Protein AF-A0A2R7KU00-F1 (afdb_monomer_lite)

Sequence (236 aa):
SKTYPVSFVKIDNHTTLTGAQINASVNTLKAIKFGRVEDLDYRKGGGTADRELYFNVTGQNTTGTNADASRTKYGRVYRLNLDAVDPLKGTLEVILDGDNRSGVAGKFQNPDNVCVTKNYVYVQEDANGYGDETHDAYIYQYNIATKELKVVVELDHRRTAADAAKYNVGGISKFGDWEYGALIDVSDQVGISDTFMLSVQPHTWTGDKYKGVDGGTNRPNEQQASQIVVIKGLAR

Structure (mmCIF, N/CA/C/O backbone):
data_AF-A0A2R7KU00-F1
#
_entry.id   AF-A0A2R7KU00-F1
#
loop_
_atom_site.group_PDB
_atom_site.id
_atom_site.type_symbol
_atom_site.label_atom_id
_atom_site.label_alt_id
_atom_site.label_comp_id
_atom_site.label_asym_id
_atom_site.label_entity_id
_atom_site.label_seq_id
_atom_site.pdbx_PDB_ins_code
_atom_site.Cartn_x
_atom_site.Cartn_y
_atom_site.Cartn_z
_atom_site.occupancy
_atom_site.B_iso_or_equiv
_atom_site.auth_seq_id
_atom_site.auth_comp_id
_atom_site.auth_asym_id
_atom_site.auth_atom_id
_atom_site.pdbx_PDB_model_num
ATOM 1 N N . SER A 1 1 ? -3.002 -14.539 14.750 1.00 74.25 1 SER A N 1
ATOM 2 C CA . SER A 1 1 ? -2.787 -13.082 14.820 1.00 74.25 1 SER A CA 1
ATOM 3 C C . SER A 1 1 ? -3.486 -12.540 16.056 1.00 74.25 1 SER A C 1
ATOM 5 O O . SER A 1 1 ? -4.395 -13.195 16.559 1.00 74.25 1 SER A O 1
ATOM 7 N N . LYS A 1 2 ? -3.003 -11.421 16.606 1.00 92.88 2 LYS A N 1
ATOM 8 C CA . LYS A 1 2 ? -3.604 -10.745 17.767 1.00 92.88 2 LYS A CA 1
ATOM 9 C C . LYS A 1 2 ? -4.433 -9.559 17.284 1.00 92.88 2 LYS A C 1
ATOM 11 O O . LYS A 1 2 ? -4.035 -8.888 16.335 1.00 92.88 2 LYS A O 1
ATOM 16 N N . THR A 1 3 ? -5.531 -9.296 17.976 1.00 96.94 3 THR A N 1
ATOM 17 C CA . THR A 1 3 ? -6.454 -8.201 17.683 1.00 96.94 3 THR A CA 1
ATOM 18 C C . THR A 1 3 ? -6.572 -7.311 18.914 1.00 96.94 3 THR A C 1
ATOM 20 O O . THR A 1 3 ? -6.596 -7.816 20.037 1.00 96.94 3 THR A O 1
ATOM 23 N N . TYR A 1 4 ? -6.638 -5.999 18.705 1.00 97.81 4 TYR A N 1
ATOM 24 C CA . TYR A 1 4 ? -6.669 -5.001 19.770 1.00 97.81 4 TYR A CA 1
ATOM 25 C C . TYR A 1 4 ? -7.893 -4.097 19.620 1.00 97.81 4 TYR A C 1
ATOM 27 O O . TYR A 1 4 ? -8.159 -3.645 18.506 1.00 97.81 4 TYR A O 1
ATOM 35 N N . PRO A 1 5 ? -8.638 -3.805 20.700 1.00 98.06 5 PRO A N 1
ATOM 36 C CA . PRO A 1 5 ? -9.688 -2.799 20.644 1.00 98.06 5 PRO A CA 1
ATOM 37 C C . PRO A 1 5 ? -9.068 -1.421 20.401 1.00 98.06 5 PRO A C 1
ATOM 39 O O . PRO A 1 5 ? -8.040 -1.078 20.986 1.00 98.06 5 PRO A O 1
ATOM 42 N N . VAL A 1 6 ? -9.707 -0.634 19.544 1.00 98.12 6 VAL A N 1
ATOM 43 C CA . VAL A 1 6 ? -9.305 0.737 19.224 1.00 98.12 6 VAL A CA 1
ATOM 44 C C . VAL A 1 6 ? -10.512 1.663 19.238 1.00 98.12 6 VAL A C 1
ATOM 46 O O . VAL A 1 6 ? -11.657 1.231 19.087 1.00 98.12 6 VAL A O 1
ATOM 49 N N . SER A 1 7 ? -10.242 2.950 19.415 1.00 97.44 7 SER A N 1
ATOM 50 C CA . SER A 1 7 ? -11.252 4.000 19.370 1.00 97.44 7 SER A CA 1
ATOM 51 C C . SER A 1 7 ? -10.721 5.235 18.659 1.00 97.44 7 SER A C 1
ATOM 53 O O . SER A 1 7 ? -9.539 5.562 18.776 1.00 97.44 7 SER A O 1
ATOM 55 N N . PHE A 1 8 ? -11.612 5.960 18.001 1.00 97.00 8 PHE A N 1
ATOM 56 C CA . PHE A 1 8 ? -11.342 7.271 17.439 1.00 97.00 8 PHE A CA 1
ATOM 57 C C . PHE A 1 8 ? -11.575 8.337 18.504 1.00 97.00 8 PHE A C 1
ATOM 59 O O . PHE A 1 8 ? -12.634 8.399 19.129 1.00 97.00 8 PHE A O 1
ATOM 66 N N . VAL A 1 9 ? -10.567 9.178 18.715 1.00 95.50 9 VAL A N 1
ATOM 67 C CA . VAL A 1 9 ? -10.606 10.249 19.711 1.00 95.50 9 VAL A CA 1
ATOM 68 C C . VAL A 1 9 ? -10.646 11.583 18.988 1.00 95.50 9 VAL A C 1
ATOM 70 O O . VAL A 1 9 ? -9.846 11.847 18.091 1.00 95.50 9 VAL A O 1
ATOM 73 N N . LYS A 1 10 ? -11.597 12.429 19.378 1.00 94.38 10 LYS A N 1
ATOM 74 C CA . LYS A 1 10 ? -11.777 13.749 18.785 1.00 94.38 10 LYS A CA 1
ATOM 75 C C . LYS A 1 10 ? -10.620 14.675 19.172 1.00 94.38 10 LYS A C 1
ATOM 77 O O . LYS A 1 10 ? -10.238 14.742 20.337 1.00 94.38 10 LYS A O 1
ATOM 82 N N . ILE A 1 11 ? -10.124 15.439 18.201 1.00 95.56 11 ILE A N 1
ATOM 83 C CA . ILE A 1 11 ? -9.289 16.619 18.445 1.00 95.56 11 ILE A CA 1
ATOM 84 C C . ILE A 1 11 ? -10.211 17.838 18.413 1.00 95.56 11 ILE A C 1
ATOM 86 O O . ILE A 1 11 ? -10.736 18.215 17.360 1.00 95.56 11 ILE A O 1
ATOM 90 N N . ASP A 1 12 ? -10.463 18.428 19.578 1.00 94.44 12 ASP A N 1
ATOM 91 C CA . ASP A 1 12 ? -11.300 19.621 19.674 1.00 94.44 12 ASP A CA 1
ATOM 92 C C . ASP A 1 12 ? -10.649 20.824 18.979 1.00 94.44 12 ASP A C 1
ATOM 94 O O . ASP A 1 12 ? -9.430 20.989 18.984 1.00 94.44 12 ASP A O 1
ATOM 98 N N . ASN A 1 13 ? -11.484 21.670 18.366 1.00 94.38 13 ASN A N 1
ATOM 99 C CA . ASN A 1 13 ? -11.082 22.894 17.662 1.00 94.38 13 ASN A CA 1
ATOM 100 C C . ASN A 1 13 ? -10.072 22.694 16.512 1.00 94.38 13 ASN A C 1
ATOM 102 O O . ASN A 1 13 ? -9.386 23.647 16.143 1.00 94.38 13 ASN A O 1
ATOM 106 N N . HIS A 1 14 ? -10.002 21.495 15.913 1.00 93.94 14 HIS A N 1
ATOM 107 C CA . HIS A 1 14 ? -9.026 21.145 14.868 1.00 93.94 14 HIS A CA 1
ATOM 108 C C . HIS A 1 14 ? -8.957 22.142 13.696 1.00 93.94 14 HIS A C 1
ATOM 110 O O . HIS A 1 14 ? -7.881 22.352 13.155 1.00 93.94 14 HIS A O 1
ATOM 116 N N . THR A 1 15 ? -10.061 22.804 13.338 1.00 95.75 15 THR A N 1
ATOM 117 C CA . THR A 1 15 ? -10.104 23.811 12.259 1.00 95.75 15 THR A CA 1
ATOM 118 C C . THR A 1 15 ? -9.371 25.113 12.586 1.00 95.75 15 THR A C 1
ATOM 120 O O . THR A 1 15 ? -9.052 25.879 11.683 1.00 95.75 15 THR A O 1
ATOM 123 N N . THR A 1 16 ? -9.107 25.379 13.866 1.00 96.88 16 THR A N 1
ATOM 124 C CA . THR A 1 16 ? -8.352 26.555 14.334 1.00 96.88 16 THR A CA 1
ATOM 125 C C . THR A 1 16 ? -6.906 26.229 14.701 1.00 96.88 16 THR A C 1
ATOM 127 O O . THR A 1 16 ? -6.114 27.136 14.953 1.00 96.88 16 THR A O 1
ATOM 130 N N . LEU A 1 17 ? -6.558 24.941 14.753 1.00 96.81 17 LEU A N 1
ATOM 131 C CA . LEU A 1 17 ? -5.221 24.484 15.098 1.00 96.81 17 LEU A CA 1
ATOM 132 C C . LEU A 1 17 ? -4.342 24.415 13.849 1.00 96.81 17 LEU A C 1
ATOM 134 O O . LEU A 1 17 ? -4.768 24.006 12.772 1.00 96.81 17 LEU A O 1
ATOM 138 N N . THR A 1 18 ? -3.070 24.753 14.016 1.00 96.56 18 THR A N 1
ATOM 139 C CA . THR A 1 18 ? -2.034 24.450 13.023 1.00 96.56 18 THR A CA 1
ATOM 140 C C . THR A 1 18 ? -1.748 22.945 12.984 1.00 96.56 18 THR A C 1
ATOM 142 O O . THR A 1 18 ? -1.965 22.232 13.967 1.00 96.56 18 THR A O 1
ATOM 145 N N . GLY A 1 19 ? -1.160 22.453 11.889 1.00 92.12 19 GLY A N 1
ATOM 146 C CA . GLY A 1 19 ? -0.734 21.050 11.792 1.00 92.12 19 GLY A CA 1
ATOM 147 C C . GLY A 1 19 ? 0.234 20.628 12.908 1.00 92.12 19 GLY A C 1
ATOM 148 O O . GLY A 1 19 ? 0.120 19.528 13.442 1.00 92.12 19 GLY A O 1
ATOM 149 N N . ALA A 1 20 ? 1.127 21.525 13.340 1.00 94.25 20 ALA A N 1
ATOM 150 C CA . ALA A 1 20 ? 2.033 21.270 14.461 1.00 94.25 20 ALA A CA 1
ATOM 151 C C . ALA A 1 20 ? 1.285 21.114 15.797 1.00 94.25 20 ALA A C 1
ATOM 153 O O . ALA A 1 20 ? 1.621 20.234 16.588 1.00 94.25 20 ALA A O 1
ATOM 154 N N . GLN A 1 21 ? 0.253 21.928 16.041 1.00 95.44 21 GLN A N 1
ATOM 155 C CA . GLN A 1 21 ? -0.584 21.805 17.238 1.00 95.44 21 GLN A CA 1
ATOM 156 C C . GLN A 1 21 ? -1.402 20.511 17.222 1.00 95.44 21 GLN A C 1
ATOM 158 O O . GLN A 1 21 ? -1.427 19.813 18.232 1.00 95.44 21 GLN A O 1
ATOM 163 N N . ILE A 1 22 ? -1.989 20.147 16.076 1.00 94.50 22 ILE A N 1
ATOM 164 C CA . ILE A 1 22 ? -2.675 18.857 15.901 1.00 94.50 22 ILE A CA 1
ATOM 165 C C . ILE A 1 22 ? -1.710 17.704 16.208 1.00 94.50 22 ILE A C 1
ATOM 167 O O . ILE A 1 22 ? -2.025 16.845 17.030 1.00 94.50 22 ILE A O 1
ATOM 171 N N . ASN A 1 23 ? -0.506 17.721 15.625 1.00 90.69 23 ASN A N 1
ATOM 172 C CA . ASN A 1 23 ? 0.526 16.709 15.862 1.00 90.69 23 ASN A CA 1
ATOM 173 C C . ASN A 1 23 ? 0.992 16.659 17.330 1.00 90.69 23 ASN A C 1
ATOM 175 O O . ASN A 1 23 ? 1.308 15.593 17.846 1.00 90.69 23 ASN A O 1
ATOM 179 N N . ALA A 1 24 ? 1.015 17.783 18.047 1.00 92.06 24 ALA A N 1
ATOM 180 C CA . ALA A 1 24 ? 1.319 17.779 19.476 1.00 92.06 24 ALA A CA 1
ATOM 181 C C . ALA A 1 24 ? 0.198 17.105 20.292 1.00 92.06 24 ALA A C 1
ATOM 183 O O . ALA A 1 24 ? 0.488 16.281 21.165 1.00 92.06 24 ALA A O 1
ATOM 184 N N . SER A 1 25 ? -1.071 17.397 19.976 1.00 93.75 25 SER A N 1
ATOM 185 C CA . SER A 1 25 ? -2.243 16.857 20.678 1.00 93.75 25 SER A CA 1
ATOM 186 C C . SER A 1 25 ? -2.325 15.331 20.639 1.00 93.75 25 SER A C 1
ATOM 188 O O . SER A 1 25 ? -2.759 14.728 21.622 1.00 93.75 25 SER A O 1
ATOM 190 N N . VAL A 1 26 ? -1.864 14.684 19.561 1.00 91.75 26 VAL A N 1
ATOM 191 C CA . VAL A 1 26 ? -1.935 13.215 19.438 1.00 91.75 26 VAL A CA 1
ATOM 192 C C . VAL A 1 26 ? -1.144 12.489 20.534 1.00 91.75 26 VAL A C 1
ATOM 194 O O . VAL A 1 26 ? -1.526 11.390 20.932 1.00 91.75 26 VAL A O 1
ATOM 197 N N . ASN A 1 27 ? -0.086 13.107 21.080 1.00 90.38 27 ASN A N 1
ATOM 198 C CA . ASN A 1 27 ? 0.680 12.535 22.193 1.00 90.38 27 ASN A CA 1
ATOM 199 C C . ASN A 1 27 ? -0.138 12.527 23.491 1.00 90.38 27 ASN A C 1
ATOM 201 O O . ASN A 1 27 ? -0.175 11.514 24.187 1.00 90.38 27 ASN A O 1
ATOM 205 N N . THR A 1 28 ? -0.835 13.626 23.794 1.00 93.06 28 THR A N 1
ATOM 206 C CA . THR A 1 28 ? -1.720 13.730 24.966 1.00 93.06 28 THR A CA 1
ATOM 207 C C . THR A 1 28 ? -2.903 12.772 24.854 1.00 93.06 28 THR A C 1
ATOM 209 O O . THR A 1 28 ? -3.273 12.128 25.834 1.00 93.06 28 THR A O 1
ATOM 212 N N . LEU A 1 29 ? -3.454 12.626 23.645 1.00 94.25 29 LEU A N 1
ATOM 213 C CA . LEU A 1 29 ? -4.551 11.701 23.344 1.00 94.25 29 LEU A CA 1
ATOM 214 C C . LEU A 1 29 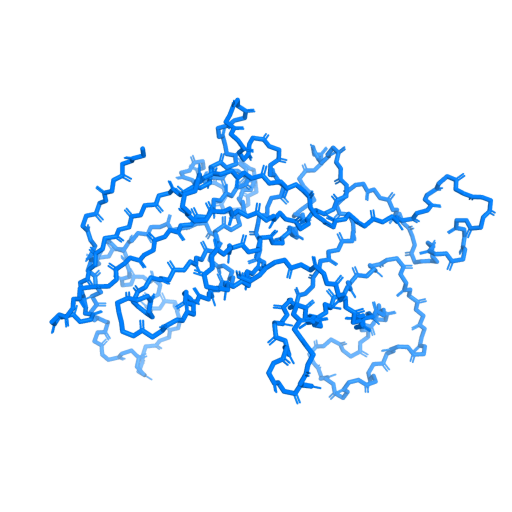? -4.097 10.240 23.211 1.00 94.25 29 LEU A C 1
ATOM 216 O O . LEU A 1 29 ? -4.935 9.362 23.017 1.00 94.25 29 LEU A O 1
ATOM 220 N N . LYS A 1 30 ? -2.789 9.970 23.338 1.00 92.75 30 LYS A N 1
ATOM 221 C CA . LYS A 1 30 ? -2.183 8.634 23.245 1.00 92.75 30 LYS A CA 1
ATOM 222 C C . LYS A 1 30 ? -2.551 7.907 21.947 1.00 92.75 30 LYS A C 1
ATOM 224 O O . LYS A 1 30 ? -2.804 6.703 21.956 1.00 92.75 30 LYS A O 1
ATOM 229 N N . ALA A 1 31 ? -2.583 8.642 20.836 1.00 93.38 31 ALA A N 1
ATOM 230 C CA . ALA A 1 31 ? -2.819 8.056 19.526 1.00 93.38 31 ALA A CA 1
ATOM 231 C C . ALA A 1 31 ? -1.735 7.021 19.188 1.00 93.38 31 ALA A C 1
ATOM 233 O O . ALA A 1 31 ? -0.576 7.144 19.602 1.00 93.38 31 ALA A O 1
ATOM 234 N N . ILE A 1 32 ? -2.111 6.010 18.404 1.00 91.81 32 ILE A N 1
ATOM 235 C CA . ILE A 1 32 ? -1.166 5.009 17.910 1.00 91.81 32 ILE A CA 1
ATOM 236 C C . ILE A 1 32 ? -0.166 5.707 16.987 1.00 91.81 32 ILE A C 1
ATOM 238 O O . ILE A 1 32 ? -0.543 6.389 16.036 1.00 91.81 32 ILE A O 1
ATOM 242 N N . LYS A 1 33 ? 1.123 5.519 17.266 1.00 87.12 33 LYS A N 1
ATOM 243 C CA . LYS A 1 33 ? 2.209 6.057 16.448 1.00 87.12 33 LYS A CA 1
ATOM 244 C C . LYS A 1 33 ? 2.545 5.072 15.338 1.00 87.12 33 LYS A C 1
ATOM 246 O O . LYS A 1 33 ? 3.424 4.230 15.494 1.00 87.12 33 LYS A O 1
ATOM 251 N N . PHE A 1 34 ? 1.828 5.168 14.226 1.00 90.56 34 PHE A N 1
ATOM 252 C CA . PHE A 1 34 ? 2.232 4.489 12.997 1.00 90.56 34 PHE A CA 1
ATOM 253 C C . PHE A 1 34 ? 3.523 5.108 12.424 1.00 90.56 34 PHE A C 1
ATOM 255 O O . PHE A 1 34 ? 3.980 6.158 12.890 1.00 90.56 34 PHE A O 1
ATOM 262 N N . GLY A 1 35 ? 4.140 4.412 11.462 1.00 85.19 35 GLY A N 1
ATOM 263 C CA . GLY A 1 35 ? 5.284 4.902 10.688 1.00 85.19 35 GLY A CA 1
ATOM 264 C C . GLY A 1 35 ? 4.867 6.027 9.751 1.00 85.19 35 GLY A C 1
ATOM 265 O O . GLY A 1 35 ? 4.732 7.168 10.188 1.00 85.19 35 GLY A O 1
ATOM 266 N N . ARG A 1 36 ? 4.602 5.693 8.487 1.00 91.38 36 ARG A N 1
ATOM 267 C CA . ARG A 1 36 ? 3.811 6.547 7.595 1.00 91.38 36 ARG A CA 1
ATOM 268 C C . ARG A 1 36 ? 2.609 5.737 7.134 1.00 91.38 36 ARG A C 1
ATOM 270 O O . ARG A 1 36 ? 2.777 4.653 6.586 1.00 91.38 36 ARG A O 1
ATOM 277 N N . VAL A 1 37 ? 1.416 6.209 7.476 1.00 95.56 37 VAL A N 1
ATOM 278 C CA . VAL A 1 37 ? 0.180 5.658 6.914 1.00 95.56 37 VAL A CA 1
ATOM 279 C C . VAL A 1 37 ? 0.094 6.188 5.491 1.00 95.56 37 VAL A C 1
ATOM 281 O O . VAL A 1 37 ? 0.155 7.404 5.321 1.00 95.56 37 VAL A O 1
ATOM 284 N N . GLU A 1 38 ? -0.008 5.287 4.522 1.00 96.31 38 GLU A N 1
ATOM 285 C CA . GLU A 1 38 ? -0.093 5.627 3.100 1.00 96.31 38 GLU A CA 1
ATOM 286 C C . GLU A 1 38 ? -1.551 5.467 2.648 1.00 96.31 38 GLU A C 1
ATOM 288 O O . GLU A 1 38 ? -2.410 6.261 3.041 1.00 96.31 38 GLU A O 1
ATOM 293 N N . ASP A 1 39 ? -1.861 4.417 1.891 1.00 98.00 39 ASP A N 1
ATOM 294 C CA . ASP A 1 39 ? -3.188 4.201 1.327 1.00 98.00 39 ASP A CA 1
ATOM 295 C C . ASP A 1 39 ? -4.109 3.355 2.222 1.00 98.00 39 ASP A C 1
ATOM 297 O O . ASP A 1 39 ? -3.672 2.566 3.075 1.00 98.00 39 ASP A O 1
ATOM 301 N N . LEU A 1 40 ? -5.413 3.516 1.997 1.00 98.00 40 LEU A N 1
ATOM 302 C CA . LEU A 1 40 ? -6.486 2.800 2.672 1.00 98.00 40 LEU A CA 1
ATOM 303 C C . LEU A 1 40 ? -7.611 2.476 1.689 1.00 98.00 40 LEU A C 1
ATOM 305 O O . LEU A 1 40 ? -8.080 3.336 0.950 1.00 98.00 40 LEU A O 1
ATOM 309 N N . ASP A 1 41 ? -8.144 1.262 1.794 1.00 98.69 41 ASP A N 1
ATOM 310 C CA . ASP A 1 41 ? -9.373 0.864 1.115 1.00 98.69 41 ASP A CA 1
ATOM 311 C C . ASP A 1 41 ? -10.196 -0.087 2.003 1.00 98.69 41 ASP A C 1
ATOM 313 O O . ASP A 1 41 ? -9.749 -0.549 3.053 1.00 98.69 41 ASP A O 1
ATOM 317 N N . TYR A 1 42 ? -11.439 -0.360 1.625 1.00 98.44 42 TYR A N 1
ATOM 318 C CA . TYR A 1 42 ? -12.379 -1.186 2.383 1.00 98.44 42 TYR A CA 1
ATOM 319 C C . TYR A 1 42 ? -12.849 -2.396 1.584 1.00 98.44 42 TYR A C 1
ATOM 321 O O . TYR A 1 42 ? -12.925 -2.369 0.353 1.00 98.44 42 TYR A O 1
ATOM 329 N N . ARG A 1 43 ? -13.232 -3.460 2.285 1.00 98.44 43 ARG A N 1
ATOM 330 C CA . ARG A 1 43 ? -13.737 -4.674 1.651 1.00 98.44 43 ARG A CA 1
ATOM 331 C C . ARG A 1 43 ? -15.072 -4.444 0.967 1.00 98.44 43 ARG A C 1
ATOM 333 O O . ARG A 1 43 ? -16.044 -4.046 1.600 1.00 98.44 43 ARG A O 1
ATOM 340 N N . LYS A 1 44 ? -15.134 -4.782 -0.320 1.00 97.25 44 LYS A N 1
ATOM 341 C CA . LYS A 1 44 ? -16.373 -4.705 -1.100 1.00 97.25 44 LYS A CA 1
ATOM 342 C C . LYS A 1 44 ? -17.293 -5.877 -0.762 1.00 97.25 44 LYS A C 1
ATOM 344 O O . LYS A 1 44 ? -16.844 -6.972 -0.426 1.00 97.25 44 LYS A O 1
ATOM 349 N N . GLY A 1 45 ? -18.598 -5.683 -0.916 1.00 94.44 45 GLY A N 1
ATOM 350 C CA . GLY A 1 45 ? -19.587 -6.753 -0.751 1.00 94.44 45 GLY A CA 1
ATOM 351 C C . GLY A 1 45 ? -20.816 -6.372 0.064 1.00 94.44 45 GLY A C 1
ATOM 352 O O . GLY A 1 45 ? -21.735 -7.188 0.139 1.00 94.44 45 GLY A O 1
ATOM 353 N N . GLY A 1 46 ? -20.864 -5.159 0.623 1.00 94.81 46 GLY A N 1
ATOM 354 C CA . GLY A 1 46 ? -22.024 -4.659 1.342 1.00 94.81 46 GLY A CA 1
ATOM 355 C C . GLY A 1 46 ? -22.073 -5.100 2.805 1.00 94.81 46 GLY A C 1
ATOM 356 O O . GLY A 1 46 ? -21.443 -6.072 3.239 1.00 94.81 46 GLY A O 1
ATOM 357 N N . GLY A 1 47 ? -22.901 -4.405 3.582 1.00 94.00 47 GLY A N 1
ATOM 358 C CA . GLY A 1 47 ? -23.283 -4.821 4.930 1.00 94.00 47 GLY A CA 1
ATOM 359 C C . GLY A 1 47 ? -22.104 -4.841 5.900 1.00 94.00 47 GLY A C 1
ATOM 360 O O . GLY A 1 47 ? -21.544 -3.802 6.233 1.00 94.00 47 GLY A O 1
ATOM 361 N N . THR A 1 48 ? -21.752 -6.020 6.419 1.00 94.38 48 THR A N 1
ATOM 362 C CA . THR A 1 48 ? -20.647 -6.142 7.382 1.00 94.38 48 THR A CA 1
ATOM 363 C C . THR A 1 48 ? -19.271 -6.044 6.733 1.00 94.38 48 THR A C 1
ATOM 365 O O . THR A 1 48 ? -18.319 -5.743 7.443 1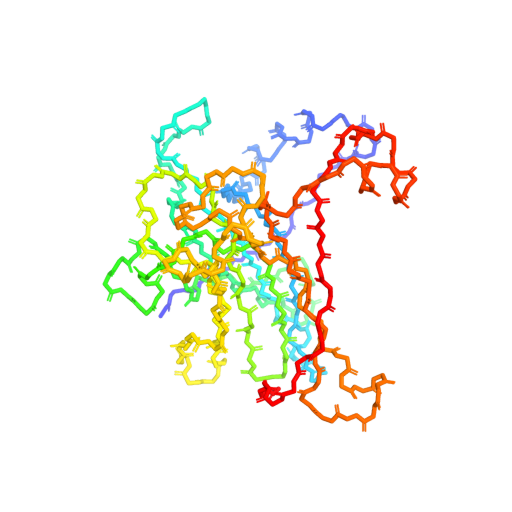.00 94.38 48 THR A O 1
ATOM 368 N N . ALA A 1 49 ? -19.157 -6.311 5.426 1.00 96.88 49 ALA A N 1
ATOM 369 C CA . ALA A 1 49 ? -17.887 -6.238 4.706 1.00 96.88 49 ALA A CA 1
ATOM 370 C C . ALA A 1 49 ? -17.373 -4.795 4.633 1.00 96.88 49 ALA A C 1
ATOM 372 O O . ALA A 1 49 ? -16.207 -4.556 4.915 1.00 96.88 49 ALA A O 1
ATOM 373 N N . ASP A 1 50 ? -18.260 -3.827 4.398 1.00 95.38 50 ASP A N 1
ATOM 374 C CA . ASP A 1 50 ? -17.874 -2.424 4.207 1.00 95.38 50 ASP A CA 1
ATOM 375 C C . ASP A 1 50 ? -17.281 -1.765 5.475 1.00 95.38 50 ASP A C 1
ATOM 377 O O . ASP A 1 50 ? -16.734 -0.667 5.413 1.00 95.38 50 ASP A O 1
ATOM 381 N N . ARG A 1 51 ? -17.368 -2.433 6.636 1.00 97.12 51 ARG A N 1
ATOM 382 C CA . ARG A 1 51 ? -16.734 -2.013 7.900 1.00 97.12 51 ARG A CA 1
ATOM 383 C C . ARG A 1 51 ? -15.311 -2.540 8.082 1.00 97.12 51 ARG A C 1
ATOM 385 O O . ARG A 1 51 ? -14.655 -2.164 9.053 1.00 97.12 51 ARG A O 1
ATOM 392 N N . GLU A 1 52 ? -14.852 -3.417 7.194 1.00 98.38 52 GLU A N 1
ATOM 393 C CA . GLU A 1 52 ? -13.510 -3.989 7.196 1.00 98.38 52 GLU A CA 1
ATOM 394 C C . GLU A 1 52 ? -12.606 -3.148 6.288 1.00 98.38 52 GLU A C 1
ATOM 396 O O . GLU A 1 52 ? -12.667 -3.232 5.062 1.00 98.38 52 GLU A O 1
ATOM 401 N N . LEU A 1 53 ? -11.790 -2.301 6.908 1.00 98.50 53 LEU A N 1
ATOM 402 C CA . LEU A 1 53 ? -10.839 -1.410 6.259 1.00 98.50 53 LEU A CA 1
ATOM 403 C C . LEU A 1 53 ? -9.442 -2.030 6.323 1.00 98.50 53 LEU A C 1
ATOM 405 O O . LEU A 1 53 ? -9.063 -2.651 7.320 1.00 98.50 53 LEU A O 1
ATOM 409 N N . TYR A 1 54 ? -8.660 -1.809 5.278 1.00 98.81 54 TYR A N 1
ATOM 410 C CA . TYR A 1 54 ? -7.267 -2.206 5.177 1.00 98.81 54 TYR A CA 1
ATOM 411 C C . TYR A 1 54 ? -6.435 -0.985 4.858 1.00 98.81 54 TYR A C 1
ATOM 413 O O . TYR A 1 54 ? -6.821 -0.178 4.018 1.00 98.81 54 TYR A O 1
ATOM 421 N N . PHE A 1 55 ? -5.299 -0.855 5.523 1.00 98.81 55 PHE A N 1
ATOM 422 C CA . PHE A 1 55 ? -4.389 0.243 5.250 1.00 98.81 55 PHE A CA 1
ATOM 423 C C . PHE A 1 55 ? -2.947 -0.180 5.416 1.00 98.81 55 PHE A C 1
ATOM 425 O O . PHE A 1 55 ? -2.612 -1.032 6.254 1.00 98.81 55 PHE A O 1
ATOM 432 N N . ASN A 1 56 ? -2.104 0.452 4.617 1.00 98.44 56 ASN A N 1
ATOM 433 C CA . ASN A 1 56 ? -0.679 0.232 4.646 1.00 98.44 56 ASN A CA 1
ATOM 434 C C . ASN A 1 56 ? -0.022 1.236 5.582 1.00 98.44 56 ASN A C 1
ATOM 436 O O . ASN A 1 56 ? -0.349 2.424 5.622 1.00 98.44 56 ASN A O 1
ATOM 440 N N . VAL A 1 57 ? 0.930 0.731 6.352 1.00 97.31 57 VAL A N 1
ATOM 441 C CA . VAL A 1 57 ? 1.908 1.556 7.041 1.00 97.31 57 VAL A CA 1
ATOM 442 C C . VAL A 1 57 ? 3.243 1.202 6.431 1.00 97.31 57 VAL A C 1
ATOM 444 O O . VAL A 1 57 ? 3.791 0.135 6.727 1.00 97.31 57 VAL A O 1
ATOM 447 N N . THR A 1 58 ? 3.741 2.077 5.566 1.00 96.12 58 THR A N 1
ATOM 448 C CA . THR A 1 58 ? 5.033 1.874 4.923 1.00 96.12 58 THR A 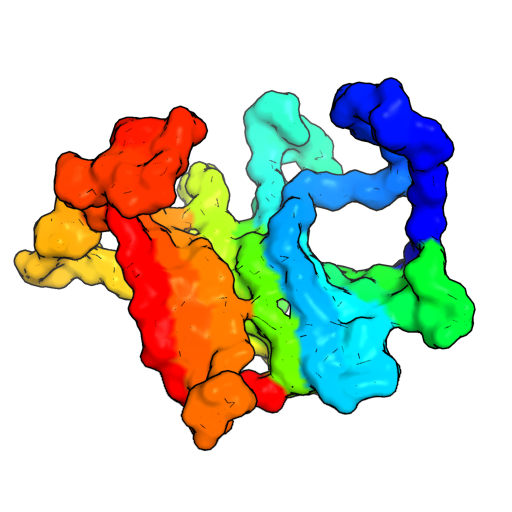CA 1
ATOM 449 C C . THR A 1 58 ? 6.144 1.858 5.970 1.00 96.12 58 THR A C 1
ATOM 451 O O . THR A 1 58 ? 5.998 2.344 7.105 1.00 96.12 58 THR A O 1
ATOM 454 N N . GLY A 1 59 ? 7.255 1.240 5.597 1.00 93.19 59 GLY A N 1
ATOM 455 C CA . GLY A 1 59 ? 8.403 1.112 6.466 1.00 93.19 59 GLY A CA 1
ATOM 456 C C . GLY A 1 59 ? 9.008 2.458 6.847 1.00 93.19 59 GLY A C 1
ATOM 457 O O . GLY A 1 59 ? 8.796 3.489 6.205 1.00 93.19 59 GLY A O 1
ATOM 458 N N . GLN A 1 60 ? 9.778 2.450 7.929 1.00 91.12 60 GLN A N 1
ATOM 459 C CA . GLN A 1 60 ? 10.646 3.556 8.279 1.00 91.12 60 GLN A CA 1
ATOM 460 C C . GLN A 1 60 ? 12.042 3.035 8.597 1.00 91.12 60 GLN A C 1
ATOM 462 O O . GLN A 1 60 ? 12.223 2.219 9.501 1.00 91.12 60 GLN A O 1
ATOM 467 N N . ASN A 1 61 ? 13.047 3.562 7.897 1.00 87.25 61 ASN A N 1
ATOM 468 C CA . ASN A 1 61 ? 14.438 3.234 8.173 1.00 87.25 61 ASN A CA 1
ATOM 469 C C . ASN A 1 61 ? 14.777 3.489 9.656 1.00 87.25 61 ASN A C 1
ATOM 471 O O . ASN A 1 61 ? 14.325 4.459 10.270 1.00 87.25 61 ASN A O 1
ATOM 475 N N . THR A 1 62 ? 15.618 2.629 10.223 1.00 84.88 62 THR A N 1
ATOM 476 C CA . THR A 1 62 ? 16.127 2.739 11.596 1.00 84.88 62 THR A CA 1
ATOM 477 C C . THR A 1 62 ? 17.266 3.756 11.720 1.00 84.88 62 THR A C 1
ATOM 479 O O . THR A 1 62 ? 17.903 3.847 12.766 1.00 84.88 62 THR A O 1
ATOM 482 N N . THR A 1 63 ? 17.537 4.519 10.660 1.00 83.62 63 THR A N 1
ATOM 483 C CA . THR A 1 63 ? 18.534 5.593 10.603 1.00 83.62 63 THR A CA 1
ATOM 484 C C . THR A 1 63 ? 17.922 6.864 10.000 1.00 83.62 63 THR A C 1
ATOM 486 O O . THR A 1 63 ? 16.916 6.801 9.294 1.00 83.62 63 THR A O 1
ATOM 489 N N . GLY A 1 64 ? 18.512 8.029 10.290 1.00 78.44 64 GLY A N 1
ATOM 490 C CA . GLY A 1 64 ? 18.038 9.338 9.818 1.00 78.44 64 GLY A CA 1
ATOM 491 C C . GLY A 1 64 ? 17.273 10.150 10.872 1.00 78.44 64 GLY A C 1
ATOM 492 O O . GLY A 1 64 ? 17.047 9.693 11.989 1.00 78.44 64 GLY A O 1
ATOM 493 N N . THR A 1 65 ? 16.879 11.376 10.514 1.00 72.50 65 THR A N 1
ATOM 494 C CA . THR A 1 65 ? 16.365 12.410 11.441 1.00 72.50 65 THR A CA 1
ATOM 495 C C . THR A 1 65 ? 15.158 11.978 12.277 1.00 72.50 65 THR A C 1
ATOM 497 O O . THR A 1 65 ? 15.006 12.429 13.407 1.00 72.50 65 THR A O 1
ATOM 500 N N . ASN A 1 66 ? 14.310 11.097 11.740 1.00 70.31 66 ASN A N 1
ATOM 501 C CA . ASN A 1 66 ? 13.072 10.664 12.392 1.00 70.31 66 ASN A CA 1
ATOM 502 C C . ASN A 1 66 ? 13.147 9.238 12.961 1.00 70.31 66 ASN A C 1
ATOM 504 O O . ASN A 1 66 ? 12.125 8.719 13.417 1.00 70.31 66 ASN A O 1
ATOM 508 N N . ALA A 1 67 ? 14.309 8.578 12.891 1.00 78.62 67 ALA A N 1
ATOM 509 C CA . ALA A 1 67 ? 14.470 7.201 13.336 1.00 78.62 67 ALA A CA 1
ATOM 510 C C . ALA A 1 67 ? 14.572 7.112 14.863 1.00 78.62 67 ALA A C 1
ATOM 512 O O . ALA A 1 67 ? 15.518 7.607 15.467 1.00 78.62 67 ALA A O 1
ATOM 513 N N . ASP A 1 68 ? 13.608 6.431 15.477 1.00 80.12 68 ASP A N 1
ATOM 514 C CA . ASP A 1 68 ? 13.584 6.144 16.917 1.00 80.12 68 ASP A CA 1
ATOM 515 C C . ASP A 1 68 ? 13.474 4.638 17.220 1.00 80.12 68 ASP A C 1
ATOM 517 O O . ASP A 1 68 ? 13.283 4.243 18.368 1.00 80.12 68 ASP A O 1
ATOM 521 N N . ALA A 1 69 ? 13.584 3.800 16.179 1.00 81.31 69 ALA A N 1
ATOM 522 C CA . ALA A 1 69 ? 13.455 2.341 16.216 1.00 81.31 69 ALA A CA 1
ATOM 523 C C . ALA A 1 69 ? 12.139 1.809 16.830 1.00 81.31 69 ALA A C 1
ATOM 525 O O . ALA A 1 69 ? 12.030 0.619 17.117 1.00 81.31 69 ALA A O 1
ATOM 526 N N . SER A 1 70 ? 11.125 2.663 17.014 1.00 83.69 70 SER A N 1
ATOM 527 C CA . SER A 1 70 ? 9.831 2.276 17.596 1.00 83.69 70 SER A CA 1
ATOM 528 C C . SER A 1 70 ? 8.809 1.792 16.559 1.00 83.69 70 SER A C 1
ATOM 530 O O . SER A 1 70 ? 7.754 1.262 16.915 1.00 83.69 70 SER A O 1
ATOM 532 N N . ARG A 1 71 ? 9.120 1.971 15.271 1.00 89.06 71 ARG A N 1
ATOM 533 C CA . ARG A 1 71 ? 8.267 1.665 14.116 1.00 89.06 71 ARG A CA 1
ATOM 534 C C . ARG A 1 71 ? 8.867 0.549 13.275 1.00 89.06 71 ARG A C 1
ATOM 536 O O . ARG A 1 71 ? 10.037 0.206 13.414 1.00 89.06 71 ARG A O 1
ATOM 543 N N . THR A 1 72 ? 8.046 0.007 12.387 1.00 91.50 72 THR A N 1
ATOM 544 C CA . THR A 1 72 ? 8.456 -1.085 11.510 1.00 91.50 72 THR A CA 1
ATOM 545 C C . THR A 1 72 ? 9.407 -0.629 10.429 1.00 91.50 72 THR A C 1
ATOM 547 O O . THR A 1 72 ? 9.135 0.389 9.792 1.00 91.50 72 THR A O 1
ATOM 550 N N . LYS A 1 73 ? 10.455 -1.409 10.159 1.00 93.00 73 LYS A N 1
ATOM 551 C CA . LYS A 1 73 ? 11.415 -1.075 9.106 1.00 93.00 73 LYS A CA 1
ATOM 552 C C . LYS A 1 73 ? 10.862 -1.345 7.716 1.00 93.00 73 LYS A C 1
ATOM 554 O O . LYS A 1 73 ? 11.003 -0.483 6.871 1.00 93.00 73 LYS A O 1
ATOM 559 N N . TYR A 1 74 ? 10.231 -2.490 7.479 1.00 95.44 74 TYR A N 1
ATOM 560 C CA . TYR A 1 74 ? 9.762 -2.893 6.142 1.00 95.44 74 TYR A CA 1
ATOM 561 C C . TYR A 1 74 ? 8.256 -2.689 5.931 1.00 95.44 74 TYR A C 1
ATOM 563 O O . TYR A 1 74 ? 7.726 -3.003 4.867 1.00 95.44 74 TYR A O 1
ATOM 571 N N . GLY A 1 75 ? 7.577 -2.156 6.948 1.00 96.25 75 GLY A N 1
ATOM 572 C CA . GLY A 1 75 ? 6.161 -1.812 6.918 1.00 96.25 75 GLY A CA 1
ATOM 573 C C . GLY A 1 75 ? 5.218 -2.974 7.229 1.00 96.25 75 GLY A C 1
ATOM 574 O O . GLY A 1 75 ? 5.620 -4.123 7.435 1.00 96.25 75 GLY A O 1
ATOM 575 N N . ARG A 1 76 ? 3.931 -2.646 7.332 1.00 97.75 76 ARG A N 1
ATOM 576 C CA . ARG A 1 76 ? 2.853 -3.556 7.737 1.00 97.75 76 ARG A CA 1
ATOM 577 C C . ARG A 1 76 ? 1.560 -3.228 7.009 1.00 97.75 76 ARG A C 1
ATOM 579 O O . ARG A 1 76 ? 1.292 -2.066 6.721 1.00 97.75 76 ARG A O 1
ATOM 586 N N . VAL A 1 77 ? 0.714 -4.242 6.838 1.00 98.69 77 VAL A N 1
ATOM 587 C CA . VAL A 1 77 ? -0.698 -4.043 6.485 1.00 98.69 77 VAL A CA 1
ATOM 588 C C . VAL A 1 77 ? -1.560 -4.329 7.698 1.00 98.69 77 VAL A C 1
ATOM 590 O O . VAL A 1 77 ? -1.422 -5.365 8.364 1.00 98.69 77 VAL A O 1
ATOM 593 N N . TYR A 1 78 ? -2.458 -3.396 7.977 1.00 98.69 78 TYR A N 1
ATOM 594 C CA . TYR A 1 78 ? -3.395 -3.471 9.078 1.00 98.69 78 TYR A CA 1
ATOM 595 C C . TYR A 1 78 ? -4.805 -3.710 8.564 1.00 98.69 78 TYR A C 1
ATOM 597 O O . TYR A 1 78 ? -5.192 -3.204 7.516 1.00 98.69 78 TYR A O 1
ATOM 605 N N . ARG A 1 79 ? -5.584 -4.446 9.353 1.00 98.75 79 ARG A N 1
ATOM 606 C CA . ARG A 1 79 ? -7.027 -4.576 9.198 1.00 98.75 79 ARG A CA 1
ATOM 607 C C . ARG A 1 79 ? -7.718 -3.898 10.370 1.00 98.75 79 ARG A C 1
ATOM 609 O O . ARG A 1 79 ? -7.488 -4.274 11.522 1.00 98.75 79 ARG A O 1
ATOM 616 N N . LEU A 1 80 ? -8.565 -2.923 10.071 1.00 98.56 80 LEU A N 1
ATOM 617 C CA . LEU A 1 80 ? -9.456 -2.261 11.011 1.00 98.56 80 LEU A CA 1
ATOM 618 C C . LEU A 1 80 ? -10.884 -2.725 10.736 1.00 98.56 80 LEU A C 1
ATOM 620 O O . LEU A 1 80 ? -11.402 -2.518 9.649 1.00 98.56 80 LEU A O 1
ATOM 624 N N . ASN A 1 81 ? -11.538 -3.315 11.728 1.00 98.19 81 ASN A N 1
ATOM 625 C CA . ASN A 1 81 ? -12.957 -3.641 11.642 1.00 98.19 81 ASN A CA 1
ATOM 626 C C . ASN A 1 81 ? -13.745 -2.694 12.548 1.00 98.19 81 ASN A C 1
ATOM 628 O O . ASN A 1 81 ? -13.553 -2.723 13.767 1.00 98.19 81 ASN A O 1
ATOM 632 N N . LEU A 1 82 ? -14.583 -1.843 11.960 1.00 98.38 82 LEU A N 1
ATOM 633 C CA . LEU A 1 82 ? -15.399 -0.883 12.701 1.00 98.38 82 LEU A CA 1
ATOM 634 C C . LEU A 1 82 ? -16.564 -1.579 13.411 1.00 98.38 82 LEU A C 1
ATOM 636 O O . LEU A 1 82 ? -17.157 -2.540 12.904 1.00 98.38 82 LEU A O 1
ATOM 640 N N . ASP A 1 83 ? -16.901 -1.072 14.592 1.00 98.06 83 ASP A N 1
ATOM 641 C CA . ASP A 1 83 ? -18.066 -1.530 15.337 1.00 98.06 83 ASP A CA 1
ATOM 642 C C . ASP A 1 83 ? -19.362 -1.225 14.563 1.00 98.06 83 ASP A C 1
ATOM 644 O O . ASP A 1 83 ? -19.469 -0.250 13.817 1.00 98.06 83 ASP A O 1
ATOM 648 N N . ALA A 1 84 ? -20.351 -2.111 14.692 1.00 96.94 84 ALA A N 1
ATOM 649 C CA . ALA A 1 84 ? -21.590 -2.028 13.921 1.00 96.94 84 ALA A CA 1
ATOM 650 C C . ALA A 1 84 ? -22.545 -0.927 14.408 1.00 96.94 84 ALA A C 1
ATOM 652 O O . ALA A 1 84 ? -23.445 -0.538 13.665 1.00 96.94 84 ALA A O 1
ATOM 653 N N . VAL A 1 85 ? -22.384 -0.474 15.651 1.00 97.38 85 VAL A N 1
ATOM 654 C CA . VAL A 1 85 ? -23.269 0.483 16.325 1.00 97.38 85 VAL A CA 1
ATOM 655 C C . VAL A 1 85 ? -22.552 1.811 16.567 1.00 97.38 85 VAL A C 1
ATOM 657 O O . VAL A 1 85 ? -23.194 2.859 16.557 1.00 97.38 85 VAL A O 1
ATOM 660 N N . ASP A 1 86 ? -21.231 1.782 16.758 1.00 97.38 86 ASP A N 1
ATOM 661 C CA . ASP A 1 86 ? -20.415 2.958 17.054 1.00 97.38 86 ASP A CA 1
ATOM 662 C C . ASP A 1 86 ? -19.196 3.061 16.115 1.00 97.38 86 ASP A C 1
ATOM 664 O O . ASP A 1 86 ? -18.159 2.451 16.382 1.00 97.38 86 ASP A O 1
ATOM 668 N N . PRO A 1 87 ? -19.247 3.877 15.044 1.00 92.81 87 PRO A N 1
ATOM 669 C CA . PRO A 1 87 ? -18.138 4.002 14.096 1.00 92.81 87 PRO A CA 1
ATOM 670 C C . PRO A 1 87 ? -16.874 4.631 14.711 1.00 92.81 87 PRO A C 1
ATOM 672 O O . PRO A 1 87 ? -15.835 4.670 14.057 1.00 92.81 87 PRO A O 1
ATOM 675 N N . LEU A 1 88 ? -16.931 5.114 15.960 1.00 97.31 88 LEU A N 1
ATOM 676 C CA . LEU A 1 88 ? -15.763 5.578 16.708 1.00 97.31 88 LEU A CA 1
ATOM 677 C C . LEU A 1 88 ? -15.064 4.451 17.477 1.00 97.31 88 LEU A C 1
ATOM 679 O O . LEU A 1 88 ? -14.112 4.715 18.211 1.00 97.31 88 LEU A O 1
ATOM 683 N N . LYS A 1 89 ? -15.494 3.200 17.316 1.00 98.38 89 LYS A N 1
ATOM 684 C CA . LYS A 1 89 ? -14.865 2.016 17.903 1.00 98.38 89 LYS A CA 1
ATOM 685 C C . LYS A 1 89 ? -14.562 0.982 16.833 1.00 98.38 89 LYS A C 1
ATOM 687 O O . LY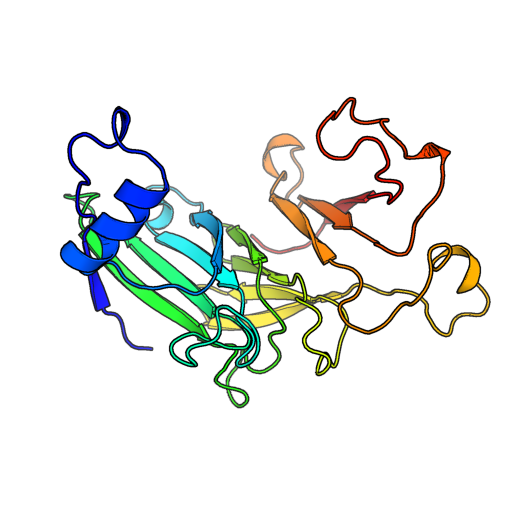S A 1 89 ? -15.186 0.934 15.776 1.00 98.38 89 LYS A O 1
ATOM 692 N N . GLY A 1 90 ? -13.606 0.116 17.129 1.00 98.25 90 GLY A N 1
ATOM 693 C CA . GLY A 1 90 ? -13.313 -1.019 16.275 1.00 98.25 90 GLY A CA 1
ATOM 694 C C . GLY A 1 90 ? -12.246 -1.925 16.852 1.00 98.25 90 GLY A C 1
ATOM 695 O O . GLY A 1 90 ? -11.845 -1.816 18.014 1.00 98.25 90 GLY A O 1
ATOM 696 N N . THR A 1 91 ? -11.761 -2.818 16.004 1.00 98.50 91 THR A N 1
ATOM 697 C CA . THR A 1 91 ? -10.652 -3.706 16.320 1.00 98.50 91 THR A CA 1
ATOM 698 C C . THR A 1 91 ? -9.570 -3.617 15.262 1.00 98.50 91 THR A C 1
ATOM 700 O O . THR A 1 91 ? -9.879 -3.680 14.074 1.00 98.50 91 THR A O 1
ATOM 703 N N . LEU A 1 92 ? -8.317 -3.530 15.695 1.00 98.50 92 LEU A N 1
ATOM 704 C CA . LEU A 1 92 ? -7.148 -3.432 14.834 1.00 98.50 92 LEU A CA 1
ATOM 705 C C . LEU A 1 92 ? -6.305 -4.710 14.903 1.00 98.50 92 LEU A C 1
ATOM 707 O O . LEU A 1 92 ? -6.041 -5.242 15.984 1.00 98.50 92 LEU A O 1
ATOM 711 N N . GLU A 1 93 ? -5.847 -5.181 13.750 1.00 98.31 93 GLU A N 1
ATOM 712 C CA . GLU A 1 93 ? -4.998 -6.360 13.594 1.00 98.31 93 GLU A CA 1
ATOM 713 C C . GLU A 1 93 ? -3.885 -6.082 12.579 1.00 98.31 93 GLU A C 1
ATOM 715 O O . GLU A 1 93 ? -4.139 -5.508 11.526 1.00 98.31 93 GLU A O 1
ATOM 720 N N . VAL A 1 94 ? -2.661 -6.535 12.864 1.00 97.94 94 VAL A N 1
ATOM 721 C CA . VAL A 1 94 ? -1.607 -6.653 11.843 1.00 97.94 94 VAL A CA 1
ATOM 722 C C . VAL A 1 94 ? -1.840 -7.954 11.085 1.00 97.94 94 VAL A C 1
ATOM 724 O O . VAL A 1 94 ? -1.741 -9.033 11.679 1.00 97.94 94 VAL A O 1
ATOM 727 N N . ILE A 1 95 ? -2.149 -7.859 9.792 1.00 98.25 95 ILE A N 1
ATOM 728 C CA . ILE A 1 95 ? -2.397 -9.036 8.947 1.00 98.25 95 ILE A CA 1
ATOM 729 C C . ILE A 1 95 ? -1.155 -9.464 8.164 1.00 98.25 95 ILE A C 1
ATOM 731 O O . ILE A 1 95 ? -0.992 -10.652 7.894 1.00 98.25 95 ILE A O 1
ATOM 735 N N . LEU A 1 96 ? -0.267 -8.516 7.852 1.00 98.56 96 LEU A N 1
ATOM 736 C CA . LEU A 1 96 ? 0.990 -8.731 7.140 1.00 98.56 96 LEU A CA 1
ATOM 737 C C . LEU A 1 96 ? 2.075 -7.903 7.834 1.00 98.56 96 LEU A C 1
ATOM 739 O O . LEU A 1 96 ? 1.910 -6.696 8.008 1.00 98.56 96 LEU A O 1
ATOM 743 N N . ASP A 1 97 ? 3.151 -8.564 8.269 1.00 97.75 97 ASP A N 1
ATOM 744 C CA . ASP A 1 97 ? 4.253 -7.939 9.006 1.00 97.75 97 ASP A CA 1
ATOM 745 C C . ASP A 1 97 ? 5.578 -8.100 8.263 1.00 97.75 97 ASP A C 1
ATOM 747 O O . ASP A 1 97 ? 6.154 -9.190 8.266 1.00 97.75 97 ASP A O 1
ATOM 751 N N . GLY A 1 98 ? 6.053 -7.019 7.641 1.00 96.81 98 GLY A N 1
ATOM 752 C CA . GLY A 1 98 ? 7.298 -7.008 6.881 1.00 96.81 98 GLY A CA 1
ATOM 753 C C . GLY A 1 98 ? 8.549 -7.156 7.744 1.00 96.81 98 GLY A C 1
ATOM 754 O O . GLY A 1 98 ? 9.588 -7.575 7.237 1.00 96.81 98 GLY A O 1
ATOM 755 N N . ASP A 1 99 ? 8.469 -6.870 9.047 1.00 94.88 99 ASP A N 1
ATOM 756 C CA . ASP A 1 99 ? 9.600 -7.032 9.970 1.00 94.88 99 ASP A CA 1
ATOM 757 C C . ASP A 1 99 ? 9.752 -8.474 10.456 1.00 94.88 99 ASP A C 1
ATOM 759 O O . ASP A 1 99 ? 10.845 -8.904 10.832 1.00 94.88 99 ASP A O 1
ATOM 763 N N . ASN A 1 100 ? 8.679 -9.262 10.384 1.00 96.75 100 ASN A N 1
ATOM 764 C CA . ASN A 1 100 ? 8.766 -10.698 10.575 1.00 96.75 100 ASN A CA 1
ATOM 765 C C . ASN A 1 100 ? 9.319 -11.358 9.301 1.00 96.75 100 ASN A C 1
ATOM 767 O O . ASN A 1 100 ? 8.569 -11.915 8.499 1.00 96.75 100 ASN A O 1
ATOM 771 N N . ARG A 1 101 ? 10.646 -11.311 9.120 1.00 95.88 101 ARG A N 1
ATOM 772 C CA . ARG A 1 101 ? 11.329 -11.808 7.907 1.00 95.88 101 ARG A CA 1
ATOM 773 C C . ARG A 1 101 ? 11.164 -13.310 7.646 1.00 95.88 101 ARG A C 1
ATOM 775 O O . ARG A 1 101 ? 11.396 -13.746 6.526 1.00 95.88 101 ARG A O 1
ATOM 782 N N . SER A 1 102 ? 10.744 -14.102 8.637 1.00 97.19 102 SER A N 1
ATOM 783 C CA . SER A 1 102 ? 10.390 -15.520 8.456 1.00 97.19 102 SER A CA 1
ATOM 784 C C . SER A 1 102 ? 8.892 -15.759 8.208 1.00 97.19 102 SER A C 1
ATOM 786 O O . SER A 1 102 ? 8.482 -16.895 7.975 1.00 97.19 102 SER A O 1
ATOM 788 N N . GLY A 1 103 ? 8.064 -14.712 8.274 1.00 96.62 103 GLY A N 1
ATOM 789 C CA . GLY A 1 103 ? 6.628 -14.762 8.015 1.00 96.62 103 GLY A CA 1
ATOM 790 C C . GLY A 1 103 ? 6.270 -14.650 6.531 1.00 96.62 103 GLY A C 1
ATOM 791 O O . GLY A 1 103 ? 7.117 -14.400 5.679 1.00 96.62 103 GLY A O 1
ATOM 792 N N . VAL A 1 104 ? 4.975 -14.782 6.222 1.00 97.12 104 VAL A N 1
ATOM 793 C CA . VAL A 1 104 ? 4.461 -14.738 4.835 1.00 97.12 104 VAL A CA 1
ATOM 794 C C . VAL A 1 104 ? 4.739 -13.410 4.123 1.00 97.12 104 VAL A C 1
ATOM 796 O O . VAL A 1 104 ? 4.966 -13.403 2.921 1.00 97.12 104 VAL A O 1
ATOM 799 N N . ALA A 1 105 ? 4.775 -12.305 4.871 1.00 98.12 105 ALA A N 1
ATOM 800 C CA . ALA A 1 105 ? 5.118 -10.970 4.379 1.00 98.12 105 ALA A CA 1
ATOM 801 C C . ALA A 1 105 ? 6.612 -10.644 4.541 1.00 98.12 105 ALA A C 1
ATOM 803 O O . ALA A 1 105 ? 7.026 -9.508 4.346 1.00 98.12 105 ALA A O 1
ATOM 804 N N . GLY A 1 106 ? 7.444 -11.631 4.888 1.00 97.38 106 GLY A N 1
ATOM 805 C CA . GLY A 1 106 ? 8.861 -11.442 5.189 1.00 97.38 106 GLY A CA 1
ATOM 806 C C . GLY A 1 106 ? 9.720 -11.025 3.997 1.00 97.38 106 GLY A C 1
ATOM 807 O O . GLY A 1 106 ? 10.925 -10.873 4.161 1.00 97.38 106 GLY A O 1
ATOM 808 N N . LYS A 1 107 ? 9.129 -10.851 2.810 1.00 96.81 107 LYS A N 1
ATOM 809 C CA . LYS A 1 107 ? 9.777 -10.233 1.652 1.00 96.81 107 LYS A CA 1
ATOM 810 C C . LYS A 1 107 ? 9.488 -8.745 1.513 1.00 96.81 107 LYS A C 1
ATOM 812 O O . LYS A 1 107 ? 10.268 -8.108 0.834 1.00 96.81 107 LYS A O 1
ATOM 817 N N . PHE A 1 108 ? 8.487 -8.192 2.196 1.00 97.50 108 PHE A N 1
ATOM 818 C CA . PHE A 1 108 ? 8.070 -6.803 2.009 1.00 97.50 108 PHE A CA 1
ATOM 819 C C . PHE A 1 108 ? 9.228 -5.807 1.950 1.00 97.50 108 PHE A C 1
ATOM 821 O O . PHE A 1 108 ? 10.162 -5.870 2.762 1.00 97.50 108 PHE A O 1
ATOM 828 N N . GLN A 1 109 ? 9.096 -4.874 1.016 1.00 95.31 109 GLN A N 1
ATOM 829 C CA . GLN A 1 109 ? 9.919 -3.692 0.828 1.00 95.31 109 GLN A CA 1
ATOM 830 C C . GLN A 1 109 ? 9.002 -2.474 0.744 1.00 95.31 109 GLN A C 1
ATOM 832 O O . GLN A 1 109 ? 8.909 -1.860 -0.310 1.00 95.31 109 GLN A O 1
ATOM 837 N N . ASN A 1 110 ? 8.375 -2.112 1.873 1.00 95.69 110 ASN A N 1
ATOM 838 C CA . ASN A 1 110 ? 7.554 -0.905 2.025 1.00 95.69 110 ASN A CA 1
ATOM 839 C C . ASN A 1 110 ? 6.201 -0.976 1.271 1.00 95.69 110 ASN A C 1
ATOM 841 O O . ASN A 1 110 ? 6.094 -0.510 0.141 1.00 95.69 110 ASN A O 1
ATOM 845 N N . PRO A 1 111 ? 5.145 -1.550 1.884 1.00 97.56 111 PRO A N 1
ATOM 846 C CA . PRO A 1 111 ? 3.797 -1.476 1.325 1.00 97.56 111 PRO A CA 1
ATOM 847 C C . PRO A 1 111 ? 3.289 -0.028 1.345 1.00 97.56 111 PRO A C 1
ATOM 849 O O . PRO A 1 111 ? 3.444 0.658 2.358 1.00 97.56 111 PRO A O 1
ATOM 852 N N . ASP A 1 112 ? 2.640 0.399 0.266 1.00 97.62 112 ASP A N 1
ATOM 853 C CA . ASP A 1 112 ? 2.209 1.785 0.065 1.00 97.62 112 ASP A CA 1
ATOM 854 C C . ASP A 1 112 ? 0.747 1.865 -0.388 1.00 97.62 112 ASP A C 1
ATOM 856 O O . ASP A 1 112 ? -0.134 2.123 0.436 1.00 97.62 112 ASP A O 1
ATOM 860 N N . ASN A 1 113 ? 0.441 1.495 -1.635 1.00 98.12 113 ASN A N 1
ATOM 861 C CA . ASN A 1 113 ? -0.927 1.535 -2.158 1.00 98.12 113 ASN A CA 1
ATOM 862 C C . ASN A 1 113 ? -1.705 0.233 -1.904 1.00 98.12 113 ASN A C 1
ATOM 864 O O . ASN A 1 113 ? -1.128 -0.859 -1.823 1.00 98.12 113 ASN A O 1
ATOM 868 N N . VAL A 1 114 ? -3.035 0.322 -1.802 1.00 98.69 114 VAL A N 1
ATOM 869 C CA . VAL A 1 114 ? -3.895 -0.839 -1.530 1.00 98.69 114 VAL A CA 1
ATOM 870 C C . VAL A 1 114 ? -5.186 -0.806 -2.345 1.00 98.69 114 VAL A C 1
ATOM 872 O O . VAL A 1 114 ? -5.851 0.213 -2.451 1.00 98.69 114 VAL A O 1
ATOM 875 N N . CYS A 1 115 ? -5.575 -1.954 -2.896 1.00 98.75 115 CYS A N 1
ATOM 876 C CA . CYS A 1 115 ? -6.885 -2.141 -3.518 1.00 98.75 115 CYS A CA 1
ATOM 877 C C . CYS A 1 115 ? -7.579 -3.337 -2.877 1.00 98.75 115 CYS A C 1
ATOM 879 O O . CYS A 1 115 ? -7.044 -4.448 -2.875 1.00 98.75 115 CYS A O 1
ATOM 881 N N . VAL A 1 116 ? -8.771 -3.137 -2.325 1.00 98.75 116 VAL A N 1
ATOM 882 C CA . VAL A 1 116 ? -9.512 -4.193 -1.638 1.00 98.75 116 VAL A CA 1
ATOM 883 C C . VAL A 1 116 ? -10.753 -4.546 -2.444 1.00 98.75 116 VAL A C 1
ATOM 885 O O . VAL A 1 116 ? -11.605 -3.716 -2.755 1.00 98.75 116 VAL A O 1
ATOM 888 N N . THR A 1 117 ? -10.863 -5.830 -2.756 1.00 98.25 117 THR A N 1
ATOM 889 C CA . THR A 1 117 ? -11.992 -6.429 -3.471 1.00 98.25 117 THR A CA 1
ATOM 890 C C . THR A 1 117 ? -12.929 -7.125 -2.477 1.00 98.25 117 THR A C 1
ATOM 892 O O . THR A 1 117 ? -12.965 -6.786 -1.291 1.00 98.25 117 THR A O 1
ATOM 895 N N . LYS A 1 118 ? -13.733 -8.092 -2.926 1.00 97.12 118 LYS A N 1
ATOM 896 C CA . LYS A 1 118 ? -14.632 -8.836 -2.038 1.00 97.12 118 LYS A CA 1
ATOM 897 C C . LYS A 1 118 ? -13.887 -9.894 -1.228 1.00 97.12 118 LYS A C 1
ATOM 899 O O . LYS A 1 118 ? -14.248 -10.156 -0.075 1.00 97.12 118 LYS A O 1
ATOM 904 N N . ASN A 1 119 ? -12.871 -10.507 -1.827 1.00 98.19 119 ASN A N 1
ATOM 905 C CA . ASN A 1 119 ? -12.149 -11.649 -1.275 1.00 98.19 119 ASN A CA 1
ATOM 906 C C . ASN A 1 119 ? -10.642 -11.411 -1.145 1.00 98.19 119 ASN A C 1
ATOM 908 O O . ASN A 1 119 ? -9.982 -12.184 -0.444 1.00 98.19 119 ASN A O 1
ATOM 912 N N . TYR A 1 120 ? -10.104 -10.363 -1.776 1.00 98.75 120 TYR A N 1
ATOM 913 C CA . TYR A 1 120 ? -8.666 -10.114 -1.820 1.00 98.75 120 TYR A CA 1
ATOM 914 C C . TYR A 1 120 ? -8.284 -8.688 -1.439 1.00 98.75 120 TYR A C 1
ATOM 916 O O . TYR A 1 120 ? -8.992 -7.733 -1.757 1.00 98.75 120 TYR A O 1
ATOM 924 N N . VAL A 1 121 ? -7.118 -8.567 -0.809 1.00 98.81 121 VAL A N 1
ATOM 925 C CA . VAL A 1 121 ? -6.397 -7.308 -0.609 1.00 98.81 121 VAL A CA 1
ATOM 926 C C . VAL A 1 121 ? -5.183 -7.333 -1.527 1.00 98.81 121 VAL A C 1
ATOM 928 O O . VAL A 1 121 ? -4.336 -8.218 -1.403 1.00 98.81 121 VAL A O 1
ATOM 931 N N . TYR A 1 122 ? -5.107 -6.380 -2.443 1.00 98.88 122 TYR A N 1
ATOM 932 C CA . TYR A 1 122 ? -3.946 -6.163 -3.288 1.00 98.88 122 TYR A CA 1
ATOM 933 C C . TYR A 1 122 ? -3.056 -5.108 -2.651 1.00 98.88 122 TYR A C 1
ATOM 935 O O . TYR A 1 122 ? -3.489 -3.974 -2.476 1.00 98.88 122 TYR A O 1
ATOM 943 N N . VAL A 1 123 ? -1.839 -5.492 -2.278 1.00 98.81 123 VAL A N 1
ATOM 944 C CA . VAL A 1 123 ? -0.865 -4.622 -1.607 1.00 98.81 123 VAL A CA 1
ATOM 945 C C . VAL A 1 123 ? 0.243 -4.314 -2.595 1.00 98.81 123 VAL A C 1
ATOM 947 O O . VAL A 1 123 ? 0.840 -5.244 -3.133 1.00 98.81 123 VAL A O 1
ATOM 950 N N . GLN A 1 124 ? 0.505 -3.037 -2.831 1.00 98.50 124 GLN A N 1
ATOM 951 C CA . GLN A 1 124 ? 1.509 -2.572 -3.780 1.00 98.50 124 GLN A CA 1
ATOM 952 C C . GLN A 1 124 ? 2.694 -1.996 -3.010 1.00 98.50 124 GLN A C 1
ATOM 954 O O . GLN A 1 124 ? 2.500 -1.289 -2.020 1.00 98.50 124 GLN A O 1
ATOM 959 N N . GLU A 1 125 ? 3.908 -2.327 -3.434 1.00 97.56 125 GLU A N 1
ATOM 960 C CA . GLU A 1 125 ? 5.124 -1.748 -2.861 1.00 97.56 125 GLU A CA 1
ATOM 961 C C . GLU A 1 125 ? 5.510 -0.431 -3.543 1.00 97.56 125 GLU A C 1
ATOM 963 O O . GLU A 1 125 ? 5.416 -0.301 -4.765 1.00 97.56 125 GLU A O 1
ATOM 968 N N . ASP A 1 126 ? 6.006 0.495 -2.726 1.00 95.38 126 ASP A N 1
ATOM 969 C CA . ASP A 1 126 ? 6.820 1.649 -3.112 1.00 95.38 126 ASP A CA 1
ATOM 970 C C . ASP A 1 126 ? 8.069 1.615 -2.217 1.00 95.38 126 ASP A C 1
ATOM 972 O O . ASP A 1 126 ? 8.030 1.906 -1.015 1.00 95.38 126 ASP A O 1
ATOM 976 N N . ALA A 1 127 ? 9.181 1.150 -2.785 1.00 93.19 127 ALA A N 1
ATOM 977 C CA . ALA A 1 127 ? 10.391 0.910 -2.025 1.00 93.19 127 ALA A CA 1
ATOM 978 C C . ALA A 1 127 ? 11.112 2.226 -1.688 1.00 93.19 127 ALA A C 1
ATOM 980 O O . ALA A 1 127 ? 11.660 2.911 -2.541 1.00 93.19 127 ALA A O 1
ATOM 981 N N . ASN A 1 128 ? 11.254 2.509 -0.393 1.00 87.12 128 ASN A N 1
ATOM 982 C CA . ASN A 1 128 ? 11.875 3.735 0.122 1.00 87.12 128 ASN A CA 1
ATOM 983 C C . ASN A 1 128 ? 13.415 3.847 -0.049 1.00 87.12 128 ASN A C 1
ATOM 985 O O . ASN A 1 128 ? 14.030 4.724 0.569 1.00 87.12 128 ASN A O 1
ATOM 989 N N . GLY A 1 129 ? 14.063 2.964 -0.814 1.00 89.06 129 GLY A N 1
ATOM 990 C CA . GLY A 1 129 ? 15.498 3.033 -1.119 1.00 89.06 129 GLY A CA 1
ATOM 991 C C . GLY A 1 129 ? 16.415 2.941 0.107 1.00 89.06 129 GLY A C 1
ATOM 992 O O . GLY A 1 129 ? 17.340 3.741 0.268 1.00 89.06 129 GLY A O 1
ATOM 993 N N . TYR A 1 130 ? 16.169 1.984 1.001 1.00 90.56 130 TYR A N 1
ATOM 994 C CA . TYR A 1 130 ? 16.988 1.743 2.195 1.00 90.56 130 TYR A CA 1
ATOM 995 C C . TYR A 1 130 ? 18.345 1.105 1.888 1.00 90.56 130 TYR A C 1
ATOM 997 O O . TYR A 1 130 ? 19.229 1.123 2.750 1.00 90.56 130 TYR A O 1
ATOM 1005 N N . GLY A 1 131 ? 18.537 0.608 0.666 1.00 91.38 131 GLY A N 1
ATOM 1006 C CA . GLY A 1 131 ? 19.787 0.035 0.174 1.00 91.38 131 GLY A CA 1
ATOM 1007 C C . GLY A 1 131 ? 19.917 -1.466 0.423 1.00 91.38 131 GLY A C 1
ATOM 1008 O O . GLY A 1 131 ? 20.973 -2.033 0.140 1.00 91.38 131 GLY A O 1
ATOM 1009 N N . ASP A 1 132 ? 18.876 -2.102 0.955 1.00 93.06 132 ASP A N 1
ATOM 1010 C CA . ASP A 1 132 ? 18.778 -3.546 1.169 1.00 93.06 132 ASP A CA 1
ATOM 1011 C C . ASP A 1 132 ? 17.621 -4.193 0.393 1.00 93.06 132 ASP A C 1
ATOM 1013 O O . ASP A 1 132 ? 17.239 -5.332 0.672 1.00 93.06 132 ASP A O 1
ATOM 1017 N N . GLU A 1 133 ? 17.105 -3.495 -0.620 1.00 94.19 133 GLU A N 1
ATOM 1018 C CA . GLU A 1 133 ? 16.172 -4.036 -1.597 1.00 94.19 133 GLU A CA 1
ATOM 1019 C C . GLU A 1 133 ? 16.790 -5.218 -2.367 1.00 94.19 133 GLU A C 1
ATOM 1021 O O . GLU A 1 133 ? 17.942 -5.209 -2.807 1.00 94.19 133 GLU A O 1
ATOM 1026 N N . THR A 1 134 ? 15.986 -6.258 -2.550 1.00 94.25 134 THR A N 1
ATOM 1027 C CA . THR A 1 134 ? 16.342 -7.553 -3.146 1.00 94.25 134 THR A CA 1
ATOM 1028 C C . THR A 1 134 ? 15.526 -7.884 -4.396 1.00 94.25 134 THR A C 1
ATOM 1030 O O . THR A 1 134 ? 15.864 -8.837 -5.096 1.00 94.25 134 THR A O 1
ATOM 1033 N N . HIS A 1 135 ? 14.455 -7.132 -4.661 1.00 95.56 135 HIS A N 1
ATOM 1034 C CA . HIS A 1 135 ? 13.570 -7.287 -5.816 1.00 95.56 135 HIS A CA 1
ATOM 1035 C C . HIS A 1 135 ? 12.932 -5.954 -6.217 1.00 95.56 135 HIS A C 1
ATOM 1037 O O . HIS A 1 135 ? 12.944 -4.985 -5.455 1.00 95.56 135 HIS A O 1
ATOM 1043 N N . ASP A 1 136 ? 12.387 -5.931 -7.430 1.00 95.19 136 ASP A N 1
ATOM 1044 C CA . ASP A 1 136 ? 11.507 -4.868 -7.913 1.00 95.19 136 ASP A CA 1
ATOM 1045 C C . ASP A 1 136 ? 10.161 -4.902 -7.205 1.00 95.19 136 ASP A C 1
ATOM 1047 O O . ASP A 1 136 ? 9.748 -5.966 -6.753 1.00 95.19 136 ASP A O 1
ATOM 1051 N N . ALA A 1 137 ? 9.477 -3.759 -7.140 1.00 95.81 137 ALA A N 1
ATOM 1052 C CA . ALA A 1 137 ? 8.206 -3.648 -6.441 1.00 95.81 137 ALA A CA 1
ATOM 1053 C C . ALA A 1 137 ? 7.208 -4.726 -6.894 1.00 95.81 137 ALA A C 1
ATOM 1055 O O . ALA A 1 137 ? 6.930 -4.909 -8.091 1.00 95.81 137 ALA A O 1
ATOM 1056 N N . TYR A 1 138 ? 6.634 -5.424 -5.919 1.00 98.00 138 TYR A N 1
ATOM 1057 C CA . TYR A 1 138 ? 5.587 -6.409 -6.141 1.00 98.00 138 TYR A CA 1
ATOM 1058 C C . TYR A 1 138 ? 4.195 -5.824 -5.903 1.00 98.00 138 TYR A C 1
ATOM 1060 O O . TYR A 1 138 ? 3.986 -4.974 -5.036 1.00 98.00 138 TYR A O 1
ATOM 1068 N N . ILE A 1 139 ? 3.214 -6.353 -6.640 1.00 98.56 139 ILE A N 1
ATOM 1069 C CA . ILE A 1 139 ? 1.825 -6.370 -6.179 1.00 98.56 139 ILE A CA 1
ATOM 1070 C C . ILE A 1 139 ? 1.559 -7.749 -5.598 1.00 98.56 139 ILE A C 1
ATOM 1072 O O . ILE A 1 139 ? 1.632 -8.767 -6.298 1.00 98.56 139 ILE A O 1
ATOM 1076 N N . TYR A 1 140 ? 1.219 -7.777 -4.317 1.00 98.75 140 TYR A N 1
ATOM 1077 C CA . TYR A 1 140 ? 0.791 -8.984 -3.639 1.00 98.75 140 TYR A CA 1
ATOM 1078 C C . TYR A 1 140 ? -0.726 -9.105 -3.656 1.00 98.75 140 TYR A C 1
ATOM 1080 O O . TYR A 1 140 ? -1.427 -8.127 -3.436 1.00 98.75 140 TYR A O 1
ATOM 1088 N N . GLN A 1 141 ? -1.233 -10.320 -3.821 1.00 98.75 141 GLN A N 1
ATOM 1089 C CA . GLN A 1 141 ? -2.621 -10.687 -3.583 1.00 98.75 141 GLN A CA 1
ATOM 1090 C C . GLN A 1 141 ? -2.704 -11.444 -2.256 1.00 98.75 141 GLN A C 1
ATOM 1092 O O . GLN A 1 141 ? -2.161 -12.543 -2.121 1.00 98.75 141 GLN A O 1
ATOM 1097 N N . TYR A 1 142 ? -3.404 -10.870 -1.284 1.00 98.81 142 TYR A N 1
ATOM 1098 C CA . TYR A 1 142 ? -3.734 -11.510 -0.017 1.00 98.81 142 TYR A CA 1
ATOM 1099 C C . TYR A 1 142 ? -5.178 -12.004 -0.034 1.00 98.81 142 TYR A C 1
ATOM 1101 O O . TYR A 1 142 ? -6.104 -11.211 -0.194 1.00 98.81 142 TYR A O 1
ATOM 1109 N N . ASN A 1 143 ? -5.392 -13.303 0.157 1.00 98.69 143 ASN A N 1
ATOM 1110 C CA . ASN A 1 143 ? -6.729 -13.876 0.280 1.00 98.69 143 ASN A CA 1
ATOM 1111 C C . ASN A 1 143 ? -7.256 -13.693 1.710 1.00 98.69 143 ASN A C 1
ATOM 1113 O O . ASN A 1 143 ? -6.685 -14.220 2.665 1.00 98.69 143 ASN A O 1
ATOM 1117 N N . ILE A 1 144 ? -8.383 -12.997 1.858 1.00 98.25 144 ILE A N 1
ATOM 1118 C CA . ILE A 1 144 ? -8.949 -12.641 3.167 1.00 98.25 144 ILE A CA 1
ATOM 1119 C C . ILE A 1 144 ? -9.354 -13.887 3.974 1.00 98.25 144 ILE A C 1
ATOM 1121 O O . ILE A 1 144 ? -9.199 -13.917 5.196 1.00 98.25 144 ILE A O 1
ATOM 1125 N N . ALA A 1 145 ? -9.867 -14.925 3.308 1.00 97.38 145 ALA A N 1
ATOM 1126 C CA . ALA A 1 145 ? -10.363 -16.132 3.962 1.00 97.38 145 ALA A CA 1
ATOM 1127 C C . ALA A 1 145 ? -9.236 -17.114 4.311 1.00 97.38 145 ALA A C 1
ATOM 1129 O O . ALA A 1 145 ? -9.177 -17.615 5.435 1.00 97.38 145 ALA A O 1
ATOM 1130 N N . THR A 1 146 ? -8.343 -17.395 3.359 1.00 97.94 146 THR A N 1
ATOM 1131 C CA . THR A 1 146 ? -7.279 -18.402 3.526 1.00 97.94 146 THR A CA 1
ATOM 1132 C C . THR A 1 146 ? -6.008 -17.829 4.142 1.00 97.94 146 THR A C 1
ATOM 1134 O O . THR A 1 146 ? -5.183 -18.590 4.645 1.00 97.94 146 THR A O 1
ATOM 1137 N N . LYS A 1 147 ? -5.860 -16.498 4.141 1.00 97.62 147 LYS A N 1
ATOM 1138 C CA . LYS A 1 147 ? -4.665 -15.755 4.574 1.00 97.62 147 LYS A CA 1
ATOM 1139 C C . LYS A 1 147 ? -3.417 -16.034 3.736 1.00 97.62 147 LYS A C 1
ATOM 1141 O O . LYS A 1 147 ? -2.305 -15.728 4.163 1.00 97.62 147 LYS A O 1
ATOM 1146 N N . GLU A 1 148 ? -3.596 -16.627 2.561 1.00 98.19 148 GLU A N 1
ATOM 1147 C CA . GLU A 1 148 ? -2.527 -16.850 1.596 1.00 98.19 148 GLU A CA 1
ATOM 1148 C C . GLU A 1 148 ? -2.080 -15.517 0.983 1.00 98.19 148 GLU A C 1
ATOM 1150 O O . GLU A 1 148 ? -2.922 -14.682 0.655 1.00 98.19 148 GLU A O 1
ATOM 1155 N N . LEU A 1 149 ? -0.767 -15.334 0.817 1.00 98.69 149 LEU A N 1
ATOM 1156 C CA . LEU A 1 149 ? -0.162 -14.181 0.152 1.00 98.69 149 LEU A CA 1
ATOM 1157 C C . LEU A 1 149 ? 0.630 -14.663 -1.067 1.00 98.69 149 LEU A C 1
ATOM 1159 O O . LEU A 1 149 ? 1.477 -15.548 -0.937 1.00 98.69 149 LEU A O 1
ATOM 1163 N N . LYS A 1 150 ? 0.376 -14.072 -2.235 1.00 98.12 150 LYS A N 1
ATOM 1164 C CA . LYS A 1 150 ? 1.081 -14.371 -3.491 1.00 98.12 150 LYS A CA 1
ATOM 1165 C C . LYS A 1 150 ? 1.572 -13.095 -4.143 1.00 98.12 150 LYS A C 1
ATOM 1167 O O . LYS A 1 150 ? 0.874 -12.095 -4.082 1.00 98.12 150 LYS A O 1
ATOM 1172 N N . VAL A 1 151 ? 2.708 -13.156 -4.826 1.00 98.38 151 VAL A N 1
ATOM 1173 C CA . VAL A 1 151 ? 3.083 -12.131 -5.809 1.00 98.38 151 VAL A CA 1
ATOM 1174 C C . VAL A 1 151 ? 2.274 -12.391 -7.079 1.00 98.38 151 VAL A C 1
ATOM 1176 O O . VAL A 1 151 ? 2.212 -13.532 -7.538 1.00 98.38 151 VAL A O 1
ATOM 1179 N N . VAL A 1 152 ? 1.611 -11.361 -7.603 1.00 98.00 152 VAL A N 1
ATOM 1180 C CA . VAL A 1 152 ? 0.759 -11.464 -8.803 1.00 98.00 152 VAL A CA 1
ATOM 1181 C C . VAL A 1 152 ? 1.165 -10.507 -9.921 1.00 98.00 152 VAL A C 1
ATOM 1183 O O . VAL A 1 152 ? 0.802 -10.747 -11.070 1.00 98.00 152 VAL A O 1
ATOM 1186 N N . VAL A 1 153 ? 1.930 -9.458 -9.607 1.00 96.88 153 VAL A N 1
ATOM 1187 C CA . VAL A 1 153 ? 2.532 -8.548 -10.590 1.00 96.88 153 VAL A CA 1
ATOM 1188 C C . VAL A 1 153 ? 3.942 -8.189 -10.130 1.00 96.88 153 VAL A C 1
ATOM 1190 O O . VAL A 1 153 ? 4.164 -7.947 -8.943 1.00 96.88 153 VAL A O 1
ATOM 1193 N N . GLU A 1 154 ? 4.872 -8.155 -11.080 1.00 94.38 154 GLU A N 1
ATOM 1194 C CA . GLU A 1 154 ? 6.263 -7.745 -10.888 1.00 94.38 154 GLU A CA 1
ATOM 1195 C C . GLU A 1 154 ? 6.618 -6.697 -11.950 1.00 94.38 154 GLU A C 1
ATOM 1197 O O . GLU A 1 154 ? 6.208 -6.826 -13.110 1.00 94.38 154 GLU A O 1
ATOM 1202 N N . LEU A 1 155 ? 7.388 -5.673 -11.575 1.00 92.69 155 LEU A N 1
ATOM 1203 C CA . LEU A 1 155 ? 7.970 -4.744 -12.544 1.00 92.69 155 LEU A CA 1
ATOM 1204 C C . LEU A 1 155 ? 9.221 -5.364 -13.167 1.00 92.69 155 LEU A C 1
ATOM 1206 O O . LEU A 1 155 ? 10.150 -5.740 -12.461 1.00 92.69 155 LEU A O 1
ATOM 1210 N N . ASP A 1 156 ? 9.276 -5.419 -14.499 1.00 90.19 156 ASP A N 1
ATOM 1211 C CA . ASP A 1 156 ? 10.492 -5.770 -15.237 1.00 90.19 156 ASP A CA 1
ATOM 1212 C C . ASP A 1 156 ? 11.133 -4.506 -15.817 1.00 90.19 156 ASP A C 1
ATOM 1214 O O . ASP A 1 156 ? 10.701 -3.958 -16.833 1.00 90.19 156 ASP A O 1
ATOM 1218 N N . HIS A 1 157 ? 12.216 -4.065 -15.186 1.00 90.31 157 HIS A N 1
ATOM 1219 C CA . HIS A 1 157 ? 13.000 -2.916 -15.643 1.00 90.31 157 HIS A CA 1
ATOM 1220 C C . HIS A 1 157 ? 13.840 -3.206 -16.899 1.00 90.31 157 HIS A C 1
ATOM 1222 O O . HIS A 1 157 ? 14.495 -2.308 -17.441 1.00 90.31 157 HIS A O 1
ATOM 1228 N N . ARG A 1 158 ? 13.905 -4.470 -17.342 1.00 91.19 158 ARG A N 1
ATOM 1229 C CA . ARG A 1 158 ? 14.698 -4.932 -18.491 1.00 91.19 158 ARG A CA 1
ATOM 1230 C C . ARG A 1 158 ? 16.181 -4.563 -18.400 1.00 91.19 158 ARG A C 1
ATOM 1232 O O . ARG A 1 158 ? 16.836 -4.334 -19.416 1.00 91.19 158 ARG A O 1
ATOM 1239 N N . ARG A 1 159 ? 16.730 -4.517 -17.179 1.00 90.56 159 ARG A N 1
ATOM 1240 C CA . ARG A 1 159 ? 18.084 -4.002 -16.872 1.00 90.56 159 ARG A CA 1
ATOM 1241 C C . ARG A 1 159 ? 19.200 -4.646 -17.688 1.00 90.56 159 ARG A C 1
ATOM 1243 O O . ARG A 1 159 ? 20.170 -3.981 -18.029 1.00 90.56 159 ARG A O 1
ATOM 1250 N N . THR A 1 160 ? 19.083 -5.943 -17.954 1.00 90.69 160 THR A N 1
ATOM 1251 C CA . THR A 1 160 ? 20.115 -6.753 -18.619 1.00 90.69 160 THR A CA 1
ATOM 1252 C C . THR A 1 160 ? 19.786 -7.061 -20.079 1.00 90.69 160 THR A C 1
ATOM 1254 O O . THR A 1 160 ? 20.557 -7.746 -20.750 1.00 90.69 160 THR A O 1
ATOM 1257 N N . ALA A 1 161 ? 18.650 -6.577 -20.586 1.00 92.25 161 ALA A N 1
ATOM 1258 C CA . ALA A 1 161 ? 18.244 -6.815 -21.962 1.00 92.25 161 ALA A CA 1
ATOM 1259 C C . ALA A 1 161 ? 19.087 -5.981 -22.942 1.00 92.25 161 ALA A C 1
ATOM 1261 O O . ALA A 1 161 ? 19.573 -4.900 -22.612 1.00 92.25 161 ALA A O 1
ATOM 1262 N N . ALA A 1 162 ? 19.223 -6.450 -24.187 1.00 94.69 162 ALA A N 1
ATOM 1263 C CA . ALA A 1 162 ? 19.960 -5.727 -25.232 1.00 94.69 162 ALA A CA 1
ATOM 1264 C C . ALA A 1 162 ? 19.378 -4.328 -25.524 1.00 94.69 162 ALA A C 1
ATOM 1266 O O . ALA A 1 162 ? 20.079 -3.450 -26.021 1.00 94.69 162 ALA A O 1
ATOM 1267 N N . ASP A 1 163 ? 18.102 -4.115 -25.197 1.00 91.44 163 ASP A N 1
ATOM 1268 C CA . ASP A 1 163 ? 17.379 -2.856 -25.337 1.00 91.44 163 ASP A CA 1
ATOM 1269 C C . ASP A 1 163 ? 17.248 -2.068 -24.020 1.00 91.44 163 ASP A C 1
ATOM 1271 O O . ASP A 1 163 ? 16.465 -1.122 -23.961 1.00 91.44 163 ASP A O 1
ATOM 1275 N N . ALA A 1 164 ? 18.026 -2.388 -22.976 1.00 91.25 164 ALA A N 1
ATOM 1276 C CA . ALA A 1 164 ? 17.941 -1.741 -21.660 1.00 91.25 164 ALA A CA 1
ATOM 1277 C C . ALA A 1 164 ? 18.008 -0.204 -21.721 1.00 91.25 164 ALA A C 1
ATOM 1279 O O . ALA A 1 164 ? 17.275 0.470 -20.997 1.00 91.25 164 ALA A O 1
ATOM 1280 N N . ALA A 1 165 ? 18.824 0.361 -22.621 1.00 89.69 165 ALA A N 1
ATOM 1281 C CA . ALA A 1 165 ? 18.959 1.809 -22.807 1.00 89.69 165 ALA A CA 1
ATOM 1282 C C . ALA A 1 165 ? 17.655 2.498 -23.257 1.00 89.69 165 ALA A C 1
ATOM 1284 O O . ALA A 1 165 ? 17.468 3.684 -23.007 1.00 89.69 165 ALA A O 1
ATOM 1285 N N . LYS A 1 166 ? 16.732 1.762 -23.893 1.00 87.19 166 LYS A N 1
ATOM 1286 C CA . LYS A 1 166 ? 15.407 2.271 -24.278 1.00 87.19 166 LYS A CA 1
ATOM 1287 C C . LYS A 1 166 ? 14.499 2.482 -23.065 1.00 87.19 166 LYS A C 1
ATOM 1289 O O . LYS A 1 166 ? 13.673 3.389 -23.081 1.00 87.19 166 LYS A O 1
ATOM 1294 N N . TYR A 1 167 ? 14.635 1.631 -22.050 1.00 85.00 167 TYR A N 1
ATOM 1295 C CA . TYR A 1 167 ? 13.769 1.602 -20.870 1.00 85.00 167 TYR A CA 1
ATOM 1296 C C . TYR A 1 167 ? 14.396 2.277 -19.650 1.00 85.00 167 TYR A C 1
ATOM 1298 O O . TYR A 1 167 ? 13.685 2.564 -18.699 1.00 85.00 167 TYR A O 1
ATOM 1306 N N . ASN A 1 168 ? 15.702 2.554 -19.675 1.00 91.06 168 ASN A N 1
ATOM 1307 C CA . ASN A 1 168 ? 16.449 3.132 -18.559 1.00 91.06 168 ASN A CA 1
ATOM 1308 C C . ASN A 1 168 ? 17.168 4.422 -18.979 1.00 91.06 168 ASN A C 1
ATOM 1310 O O . ASN A 1 168 ? 18.383 4.551 -18.857 1.00 91.06 168 ASN A O 1
ATOM 1314 N N . VAL A 1 169 ? 16.399 5.366 -19.529 1.00 89.75 169 VAL A N 1
ATOM 1315 C CA . VAL A 1 169 ? 16.905 6.618 -20.123 1.00 89.75 169 VAL A CA 1
ATOM 1316 C C . VAL A 1 169 ? 17.443 7.579 -19.057 1.00 89.75 169 VAL A C 1
ATOM 1318 O O . VAL A 1 169 ? 18.456 8.241 -19.260 1.00 89.75 169 VAL A O 1
ATOM 1321 N N . GLY A 1 170 ? 16.753 7.658 -17.919 1.00 80.69 170 GLY A N 1
ATOM 1322 C CA . GLY A 1 170 ? 16.941 8.668 -16.882 1.00 80.69 170 GLY A CA 1
ATOM 1323 C C . GLY A 1 170 ? 17.951 8.345 -15.788 1.00 80.69 170 GLY A C 1
ATOM 1324 O O . GLY A 1 170 ? 18.091 9.151 -14.873 1.00 80.69 170 GLY A O 1
ATOM 1325 N N . GLY A 1 171 ? 18.652 7.210 -15.861 1.00 73.69 171 GLY A N 1
ATOM 1326 C CA . GLY A 1 171 ? 19.714 6.873 -14.915 1.00 73.69 171 GLY A CA 1
ATOM 1327 C C . GLY A 1 171 ? 19.611 5.473 -14.322 1.00 73.69 171 GLY A C 1
ATOM 1328 O O . GLY A 1 171 ? 19.207 4.522 -14.990 1.00 73.69 171 GLY A O 1
ATOM 1329 N N . ILE A 1 172 ? 20.082 5.359 -13.077 1.00 75.94 172 ILE A N 1
ATOM 1330 C CA . ILE A 1 172 ? 20.244 4.100 -12.348 1.00 75.94 172 ILE A CA 1
ATOM 1331 C C . ILE A 1 172 ? 18.897 3.377 -12.243 1.00 75.94 172 ILE A C 1
ATOM 1333 O O . ILE A 1 172 ? 17.868 3.998 -12.022 1.00 75.94 172 ILE A O 1
ATOM 1337 N N . SER A 1 1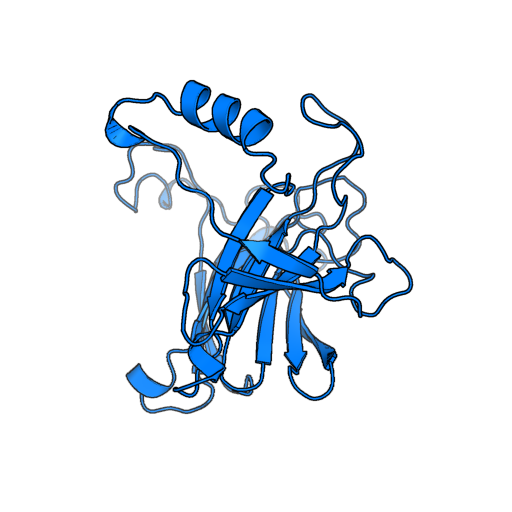73 ? 18.948 2.060 -12.426 1.00 88.12 173 SER A N 1
ATOM 1338 C CA . SER A 1 173 ? 17.827 1.148 -12.262 1.00 88.12 173 SER A CA 1
ATOM 1339 C C . SER A 1 173 ? 18.263 0.061 -11.286 1.00 88.12 173 SER A C 1
ATOM 1341 O O . SER A 1 173 ? 18.714 -1.003 -11.700 1.00 88.12 173 SER A O 1
ATOM 1343 N N . LYS A 1 174 ? 18.226 0.334 -9.989 1.00 91.94 174 LYS A N 1
ATOM 1344 C CA . LYS A 1 174 ? 18.385 -0.626 -8.888 1.00 91.94 174 LYS A CA 1
ATOM 1345 C C . LYS A 1 174 ? 17.037 -1.243 -8.541 1.00 91.94 174 LYS A C 1
ATOM 1347 O O . LYS A 1 174 ? 16.001 -0.756 -8.985 1.00 91.94 174 LYS A O 1
ATOM 1352 N N . PHE A 1 175 ? 17.058 -2.334 -7.785 1.00 93.50 175 PHE A N 1
ATOM 1353 C CA . PHE A 1 175 ? 15.841 -2.873 -7.186 1.00 93.50 175 PHE A CA 1
ATOM 1354 C C . PHE A 1 175 ? 15.147 -1.808 -6.338 1.00 93.50 175 PHE A C 1
ATOM 1356 O O . PHE A 1 175 ? 15.820 -1.070 -5.622 1.00 93.50 175 PHE A O 1
ATOM 1363 N N . GLY A 1 176 ? 13.823 -1.728 -6.463 1.00 91.31 176 GLY A N 1
ATOM 1364 C CA . GLY A 1 176 ? 13.009 -0.717 -5.791 1.00 91.31 176 GLY A CA 1
ATOM 1365 C C . GLY A 1 176 ? 12.974 0.658 -6.467 1.00 91.31 176 GLY A C 1
ATOM 1366 O O . GLY A 1 176 ? 12.261 1.523 -5.987 1.00 91.31 176 GLY A O 1
ATOM 1367 N N . ASP A 1 177 ? 13.689 0.875 -7.579 1.00 91.88 177 ASP A N 1
ATOM 1368 C CA . ASP A 1 177 ? 13.703 2.190 -8.243 1.00 91.88 177 ASP A CA 1
ATOM 1369 C C . ASP A 1 177 ? 12.424 2.499 -9.034 1.00 91.88 177 ASP A C 1
ATOM 1371 O O . ASP A 1 177 ? 12.275 3.632 -9.472 1.00 91.88 177 ASP A O 1
ATOM 1375 N N . TRP A 1 178 ? 11.559 1.523 -9.328 1.00 93.69 178 TRP A N 1
ATOM 1376 C CA . TRP A 1 178 ? 10.236 1.774 -9.913 1.00 93.69 178 TRP A CA 1
ATOM 1377 C C . TRP A 1 178 ? 9.169 1.360 -8.909 1.00 93.69 178 TRP A C 1
ATOM 1379 O O . TRP A 1 178 ? 9.329 0.361 -8.203 1.00 93.69 178 TRP A O 1
ATOM 1389 N N . GLU A 1 179 ? 8.065 2.094 -8.916 1.00 93.62 179 GLU A N 1
ATOM 1390 C CA . GLU A 1 179 ? 6.938 1.897 -8.011 1.00 93.62 179 GLU A CA 1
ATOM 1391 C C . GLU A 1 179 ? 5.620 1.798 -8.792 1.00 93.62 179 GLU A C 1
ATOM 1393 O O . GLU A 1 179 ? 5.539 2.014 -10.014 1.00 93.62 179 GLU A O 1
ATOM 1398 N N . TYR A 1 180 ? 4.562 1.457 -8.066 1.00 96.25 180 TYR A N 1
ATOM 1399 C CA . TYR A 1 180 ? 3.197 1.543 -8.565 1.00 96.25 180 TYR A CA 1
ATOM 1400 C C . TYR A 1 180 ? 2.537 2.844 -8.104 1.00 96.25 180 TYR A C 1
ATOM 1402 O O . TYR A 1 180 ? 3.053 3.583 -7.276 1.00 96.25 180 TYR A O 1
ATOM 1410 N N . GLY A 1 181 ? 1.389 3.152 -8.692 1.00 93.31 181 GLY A N 1
ATOM 1411 C CA . GLY A 1 181 ? 0.437 4.089 -8.110 1.00 93.31 181 GLY A CA 1
ATOM 1412 C C . GLY A 1 181 ? -0.861 3.362 -7.774 1.00 93.31 181 GLY A C 1
ATOM 1413 O O . GLY A 1 181 ? -0.880 2.215 -7.332 1.00 93.31 181 GLY A O 1
ATOM 1414 N N . ALA A 1 182 ? -1.991 4.007 -8.048 1.00 95.00 182 ALA A N 1
ATOM 1415 C CA . ALA A 1 182 ? -3.293 3.396 -7.816 1.00 95.00 182 ALA A CA 1
ATOM 1416 C C . ALA A 1 182 ? -3.511 2.121 -8.660 1.00 95.00 182 ALA A C 1
ATOM 1418 O O . ALA A 1 182 ? -3.357 2.135 -9.886 1.00 95.00 182 ALA A O 1
ATOM 1419 N N . LEU A 1 183 ? -3.957 1.053 -7.992 1.00 98.25 183 LEU A N 1
ATOM 1420 C CA . LEU A 1 183 ? -4.636 -0.089 -8.597 1.00 98.25 183 LEU A CA 1
ATOM 1421 C C . LEU A 1 183 ? -6.130 0.070 -8.321 1.00 98.25 183 LEU A C 1
ATOM 1423 O O . LEU A 1 183 ? -6.545 0.175 -7.171 1.00 98.25 183 LEU A O 1
ATOM 1427 N N . ILE A 1 184 ? -6.944 0.098 -9.369 1.00 97.94 184 ILE A N 1
ATOM 1428 C CA . ILE A 1 184 ? -8.378 0.369 -9.259 1.00 97.94 184 ILE A CA 1
ATOM 1429 C C . ILE A 1 184 ? -9.141 -0.749 -9.956 1.00 97.94 184 ILE A C 1
ATOM 1431 O O . ILE A 1 184 ? -8.958 -0.972 -11.152 1.00 97.94 184 ILE A O 1
ATOM 1435 N N . ASP A 1 185 ? -10.020 -1.428 -9.220 1.00 97.75 185 ASP A N 1
ATOM 1436 C CA . ASP A 1 185 ? -11.020 -2.330 -9.794 1.00 97.75 185 ASP A CA 1
ATOM 1437 C C . ASP A 1 185 ? -12.039 -1.510 -10.598 1.00 97.75 185 ASP A C 1
ATOM 1439 O O . ASP A 1 185 ? -12.815 -0.737 -10.034 1.00 97.75 185 ASP A O 1
ATOM 1443 N N . VAL A 1 186 ? -12.017 -1.667 -11.922 1.00 97.81 186 VAL A N 1
ATOM 1444 C CA . VAL A 1 186 ? -12.924 -0.980 -12.856 1.00 97.81 186 VAL A CA 1
ATOM 1445 C C . VAL A 1 186 ? -13.902 -1.946 -13.519 1.00 97.81 186 VAL A C 1
ATOM 1447 O O . VAL A 1 186 ? -14.523 -1.606 -14.529 1.00 97.81 186 VAL A O 1
ATOM 1450 N N . SER A 1 187 ? -14.026 -3.161 -12.977 1.00 97.38 187 SER A N 1
ATOM 1451 C CA . SER A 1 187 ? -14.766 -4.258 -13.603 1.00 97.38 187 SER A CA 1
ATOM 1452 C C . SER A 1 187 ? -16.210 -3.881 -13.928 1.00 97.38 187 SER A C 1
ATOM 1454 O O . SER A 1 187 ? -16.714 -4.187 -15.011 1.00 97.38 187 SER A O 1
ATOM 1456 N N . ASP A 1 188 ? -16.869 -3.181 -13.005 1.00 95.81 188 ASP A N 1
ATOM 1457 C CA . ASP A 1 188 ? -18.288 -2.847 -13.120 1.00 95.81 188 ASP A CA 1
ATOM 1458 C C . ASP A 1 188 ? -18.503 -1.650 -14.067 1.00 95.81 188 ASP A C 1
ATOM 1460 O O . ASP A 1 188 ? -19.475 -1.614 -14.818 1.00 95.81 188 ASP A O 1
ATOM 1464 N N . GLN A 1 189 ? -17.558 -0.707 -14.103 1.00 97.31 189 GLN A N 1
ATOM 1465 C CA . GLN A 1 189 ? -17.575 0.474 -14.971 1.00 97.31 189 GLN A CA 1
ATOM 1466 C C . GLN A 1 189 ? -17.420 0.097 -16.445 1.00 97.31 189 GLN A C 1
ATOM 1468 O O . GLN A 1 189 ? -18.015 0.740 -17.309 1.00 97.31 189 GLN A O 1
ATOM 1473 N N . VAL A 1 190 ? -16.623 -0.934 -16.737 1.00 97.06 190 VAL A N 1
ATOM 1474 C CA . VAL A 1 190 ? -16.380 -1.397 -18.113 1.00 97.06 190 VAL A CA 1
ATOM 1475 C C . VAL A 1 190 ? -17.226 -2.612 -18.501 1.00 97.06 190 VAL A C 1
ATOM 1477 O O . VAL A 1 190 ? -17.200 -3.020 -19.661 1.00 97.06 190 VAL A O 1
ATOM 1480 N N . GLY A 1 191 ? -17.967 -3.204 -17.559 1.00 97.25 191 GLY A N 1
ATOM 1481 C CA . GLY A 1 191 ? -18.788 -4.395 -17.792 1.00 97.25 191 GLY A CA 1
ATOM 1482 C C . GLY A 1 191 ? -17.981 -5.665 -18.092 1.00 97.25 191 GLY A C 1
ATOM 1483 O O . GLY A 1 191 ? -18.487 -6.568 -18.756 1.00 97.25 191 GLY A O 1
ATOM 1484 N N . ILE A 1 192 ? -16.724 -5.737 -17.641 1.00 97.12 192 ILE A N 1
ATOM 1485 C CA . ILE A 1 192 ? -15.830 -6.887 -17.837 1.00 97.12 192 ILE A CA 1
ATOM 1486 C C . ILE A 1 192 ? -15.261 -7.274 -16.478 1.00 97.12 192 ILE A C 1
ATOM 1488 O O . ILE A 1 192 ? -14.525 -6.503 -15.871 1.00 97.12 192 ILE A O 1
ATOM 1492 N N . SER A 1 193 ? -15.579 -8.481 -16.010 1.00 96.19 193 SER A N 1
ATOM 1493 C CA . SER A 1 193 ? -15.071 -9.000 -14.738 1.00 96.19 193 SER A CA 1
ATOM 1494 C C . SER A 1 193 ? -13.542 -8.993 -14.671 1.00 96.19 193 SER A C 1
ATOM 1496 O O . SER A 1 193 ? -12.863 -9.089 -15.697 1.00 96.19 193 SER A O 1
ATOM 1498 N N . ASP A 1 194 ? -13.021 -8.901 -13.448 1.00 97.19 194 ASP A N 1
ATOM 1499 C CA . ASP A 1 194 ? -11.597 -9.004 -13.125 1.00 97.19 194 ASP A CA 1
ATOM 1500 C C . ASP A 1 194 ? -10.725 -8.024 -13.920 1.00 97.19 194 ASP A C 1
ATOM 1502 O O . ASP A 1 194 ? -9.618 -8.369 -14.338 1.00 97.19 194 ASP A O 1
ATOM 1506 N N . THR A 1 195 ? -11.240 -6.814 -14.166 1.00 98.25 195 THR A N 1
ATOM 1507 C CA . THR A 1 195 ? -10.559 -5.772 -14.939 1.00 98.25 195 THR A CA 1
ATOM 1508 C C . THR A 1 195 ? -10.142 -4.625 -14.033 1.00 98.25 195 THR A C 1
ATOM 1510 O O . THR A 1 195 ? -10.970 -4.017 -13.358 1.00 98.25 195 THR A O 1
ATOM 1513 N N . PHE A 1 196 ? -8.853 -4.300 -14.062 1.00 98.56 196 PHE A N 1
ATOM 1514 C CA . PHE A 1 196 ? -8.267 -3.265 -13.221 1.00 98.56 196 PHE A CA 1
ATOM 1515 C C . PHE A 1 196 ? -7.476 -2.270 -14.063 1.00 98.56 196 PHE A C 1
ATOM 1517 O O . PHE A 1 196 ? -6.884 -2.629 -15.084 1.00 98.56 196 PHE A O 1
ATOM 1524 N N . MET A 1 197 ? -7.444 -1.022 -13.609 1.00 98.38 197 MET A N 1
ATOM 1525 C CA . MET A 1 197 ? -6.478 -0.025 -14.059 1.00 98.38 197 MET A CA 1
ATOM 1526 C C . MET A 1 197 ? -5.331 0.027 -13.059 1.00 98.38 197 MET A C 1
ATOM 1528 O O . MET A 1 197 ? -5.577 0.117 -11.860 1.00 98.38 197 MET A O 1
ATOM 1532 N N . LEU A 1 198 ? -4.098 -0.019 -13.552 1.00 98.25 198 LEU A N 1
ATOM 1533 C CA . LEU A 1 198 ? -2.891 0.072 -12.741 1.00 98.25 198 LEU A CA 1
ATOM 1534 C C . LEU A 1 198 ? -2.026 1.223 -13.240 1.00 98.25 198 LEU A C 1
ATOM 1536 O O . LEU A 1 198 ? -1.622 1.239 -14.406 1.00 98.25 198 LEU A O 1
ATOM 1540 N N . SER A 1 199 ? -1.726 2.158 -12.347 1.00 97.44 199 SER A N 1
ATOM 1541 C CA . SER A 1 199 ? -0.697 3.169 -12.564 1.00 97.44 199 SER A CA 1
ATOM 1542 C C . SER A 1 199 ? 0.681 2.582 -12.265 1.00 97.44 199 SER A C 1
ATOM 1544 O O . SER A 1 199 ? 0.890 1.963 -11.226 1.00 97.44 199 SER A O 1
ATOM 1546 N N . VAL A 1 200 ? 1.627 2.801 -13.169 1.00 96.06 200 VAL A N 1
ATOM 1547 C CA . VAL A 1 200 ? 3.030 2.398 -13.045 1.00 96.06 200 VAL A CA 1
ATOM 1548 C C . VAL A 1 200 ? 3.891 3.648 -13.135 1.00 96.06 200 VAL A C 1
ATOM 1550 O O . VAL A 1 200 ? 3.679 4.488 -14.019 1.00 96.06 200 VAL A O 1
ATOM 1553 N N . GLN A 1 201 ? 4.870 3.758 -12.243 1.00 93.38 201 GLN A N 1
ATOM 1554 C CA . GLN A 1 201 ? 5.780 4.895 -12.152 1.00 93.38 201 GLN A CA 1
ATOM 1555 C C . GLN A 1 201 ? 7.220 4.430 -12.424 1.00 93.38 201 GLN A C 1
ATOM 1557 O O . GLN A 1 201 ? 8.000 4.158 -11.511 1.00 93.38 201 GLN A O 1
ATOM 1562 N N . PRO A 1 202 ? 7.598 4.293 -13.707 1.00 92.25 202 PRO A N 1
ATOM 1563 C CA . PRO A 1 202 ? 8.955 3.945 -14.080 1.00 92.25 202 PRO A CA 1
ATOM 1564 C C . PRO A 1 202 ? 9.857 5.178 -13.957 1.00 92.25 202 PRO A C 1
ATOM 1566 O O . PRO A 1 202 ? 10.021 5.944 -14.907 1.00 92.25 202 PRO A O 1
ATOM 1569 N N . HIS A 1 203 ? 10.491 5.373 -12.800 1.00 91.94 203 HIS A N 1
ATOM 1570 C CA . HIS A 1 203 ? 11.315 6.562 -12.521 1.00 91.94 203 HIS A CA 1
ATOM 1571 C C . HIS A 1 203 ? 12.527 6.743 -13.450 1.00 91.94 203 HIS A C 1
ATOM 1573 O O . HIS A 1 203 ? 13.134 7.817 -13.480 1.00 91.94 203 HIS A O 1
ATOM 1579 N N . THR A 1 204 ? 12.869 5.732 -14.253 1.00 92.00 204 THR A N 1
ATOM 1580 C CA . THR A 1 204 ? 13.921 5.823 -15.274 1.00 92.00 204 THR A CA 1
ATOM 1581 C C . THR A 1 204 ? 13.410 6.320 -16.630 1.00 92.00 204 THR A C 1
ATOM 1583 O O . THR A 1 204 ? 14.213 6.569 -17.532 1.00 92.00 204 THR A O 1
ATOM 1586 N N . TRP A 1 205 ? 12.100 6.500 -16.813 1.00 91.88 205 TRP A N 1
ATOM 1587 C CA . TRP A 1 205 ? 11.532 7.075 -18.030 1.00 91.88 205 TRP A CA 1
ATOM 1588 C C . TRP A 1 205 ? 11.483 8.589 -17.893 1.00 91.88 205 TRP A C 1
ATOM 1590 O O . TRP A 1 205 ? 10.522 9.142 -17.369 1.00 91.88 205 TRP A O 1
ATOM 1600 N N . THR A 1 206 ? 12.519 9.270 -18.380 1.00 92.44 206 THR A N 1
ATOM 1601 C CA . THR A 1 206 ? 12.622 10.729 -18.273 1.00 92.44 206 THR A CA 1
ATOM 1602 C C . THR A 1 206 ? 12.746 11.417 -19.627 1.00 92.44 206 THR A C 1
ATOM 1604 O O . THR A 1 206 ? 13.143 10.816 -20.628 1.00 92.44 206 THR A O 1
ATOM 1607 N N . GLY A 1 207 ? 12.380 12.698 -19.673 1.00 92.69 207 GLY A N 1
ATOM 1608 C CA . GLY A 1 207 ? 12.585 13.556 -20.837 1.00 92.69 207 GLY A CA 1
ATOM 1609 C C . GLY A 1 207 ? 11.839 14.884 -20.740 1.00 92.69 207 GLY A C 1
ATOM 1610 O O . GLY A 1 207 ? 10.763 14.958 -20.155 1.00 92.69 207 GLY A O 1
ATOM 1611 N N . ASP A 1 208 ? 12.379 15.929 -21.376 1.00 94.69 208 ASP A N 1
ATOM 1612 C CA . ASP A 1 208 ? 11.818 17.292 -21.322 1.00 94.69 208 ASP A CA 1
ATOM 1613 C C . ASP A 1 208 ? 10.355 17.374 -21.770 1.00 94.69 208 ASP A C 1
ATOM 1615 O O . ASP A 1 208 ? 9.598 18.197 -21.266 1.00 94.69 208 ASP A O 1
ATOM 1619 N N . LYS A 1 209 ? 9.934 16.482 -22.674 1.00 92.88 209 LYS A N 1
ATOM 1620 C CA . LYS A 1 209 ? 8.549 16.396 -23.157 1.00 92.88 209 LYS A CA 1
ATOM 1621 C C . LYS A 1 209 ? 7.517 16.075 -22.066 1.00 92.88 209 LYS A C 1
ATOM 1623 O O . LYS A 1 209 ? 6.331 16.207 -22.337 1.00 92.88 209 LYS A O 1
ATOM 1628 N N . TYR A 1 210 ? 7.945 15.609 -20.892 1.00 92.62 210 TYR A N 1
ATOM 1629 C CA . TYR A 1 210 ? 7.065 15.296 -19.763 1.00 92.62 210 TYR A CA 1
ATOM 1630 C C . TYR A 1 210 ? 6.932 16.457 -18.764 1.00 92.62 210 TYR A C 1
ATOM 1632 O O . TYR A 1 210 ? 6.099 16.389 -17.867 1.00 92.62 210 TYR A O 1
ATOM 1640 N N . LYS A 1 211 ? 7.698 17.547 -18.920 1.00 94.44 211 LYS A N 1
ATOM 1641 C CA . LYS A 1 211 ? 7.650 18.691 -17.997 1.00 94.44 211 LYS A CA 1
ATOM 1642 C C . LYS A 1 211 ? 6.333 19.452 -18.093 1.00 94.44 211 LYS A C 1
ATOM 1644 O O . LYS A 1 211 ? 5.954 19.904 -19.171 1.00 94.44 211 LYS A O 1
ATOM 1649 N N . GLY A 1 212 ? 5.665 19.621 -16.949 1.00 89.00 212 GLY A N 1
ATOM 1650 C CA . GLY A 1 212 ? 4.479 20.473 -16.794 1.00 89.00 212 GLY A CA 1
ATOM 1651 C C . GLY A 1 212 ? 3.262 20.056 -17.626 1.00 89.00 212 GLY A C 1
ATOM 1652 O O . GLY A 1 212 ? 2.352 20.862 -17.814 1.00 89.00 212 GLY A O 1
ATOM 1653 N N . VAL A 1 213 ? 3.234 18.822 -18.142 1.00 89.12 213 VAL A N 1
ATOM 1654 C CA . VAL A 1 213 ? 2.137 18.322 -18.992 1.00 89.12 213 VAL A CA 1
ATOM 1655 C C . VAL A 1 213 ? 0.829 18.128 -18.222 1.00 89.12 213 VAL A C 1
ATOM 1657 O O . VAL A 1 213 ? -0.240 18.130 -18.825 1.00 89.12 213 VAL A O 1
ATOM 1660 N N . ASP A 1 214 ? 0.913 17.981 -16.899 1.00 87.62 214 ASP A N 1
ATOM 1661 C CA . ASP A 1 214 ? -0.217 17.863 -15.974 1.00 87.62 214 ASP A CA 1
ATOM 1662 C C . ASP A 1 214 ? -0.776 19.229 -15.519 1.00 87.62 214 ASP A C 1
ATOM 1664 O O . ASP A 1 214 ? -1.821 19.286 -14.873 1.00 87.62 214 ASP A O 1
ATOM 1668 N N . GLY A 1 215 ? -0.095 20.335 -15.850 1.00 90.12 215 GLY A N 1
ATOM 1669 C CA . GLY A 1 215 ? -0.435 21.686 -15.396 1.00 90.12 215 GLY A CA 1
ATOM 1670 C C . GLY A 1 215 ? -0.116 21.968 -13.920 1.00 90.12 215 GLY A C 1
ATOM 1671 O O . GLY A 1 215 ? -0.509 23.017 -13.405 1.00 90.12 215 GLY A O 1
ATOM 1672 N N . GLY A 1 216 ? 0.584 21.066 -13.227 1.00 88.75 216 GLY A N 1
ATOM 1673 C CA . GLY A 1 216 ? 0.940 21.207 -11.820 1.00 88.75 216 GLY A CA 1
ATOM 1674 C C . GLY A 1 216 ? 2.040 22.249 -11.585 1.00 88.75 216 GLY A C 1
ATOM 1675 O O . GLY A 1 216 ? 3.058 22.284 -12.273 1.00 88.75 216 GLY A O 1
ATOM 1676 N N . THR A 1 217 ? 1.881 23.093 -10.562 1.00 93.31 217 THR A N 1
ATOM 1677 C CA . THR A 1 217 ? 2.855 24.160 -10.241 1.00 93.31 217 THR A CA 1
ATOM 1678 C C . THR A 1 217 ? 3.830 23.803 -9.120 1.00 93.31 217 THR A C 1
ATOM 1680 O O . THR A 1 217 ? 4.786 24.538 -8.892 1.00 93.31 217 THR A O 1
ATOM 1683 N N . ASN A 1 218 ? 3.608 22.698 -8.400 1.00 93.56 218 ASN A N 1
ATOM 1684 C CA . ASN A 1 218 ? 4.428 22.318 -7.240 1.00 93.56 218 ASN A CA 1
ATOM 1685 C C . ASN A 1 218 ? 5.789 21.733 -7.641 1.00 93.56 218 ASN A C 1
ATOM 1687 O O . ASN A 1 218 ? 6.782 21.943 -6.949 1.00 93.56 218 ASN A O 1
ATOM 1691 N N . ARG A 1 219 ? 5.840 21.002 -8.761 1.00 91.19 219 ARG A N 1
ATOM 1692 C CA . ARG A 1 219 ? 7.062 20.403 -9.319 1.00 91.19 219 ARG A CA 1
ATOM 1693 C C . ARG A 1 219 ? 7.156 20.705 -10.823 1.00 91.19 219 ARG A C 1
ATOM 1695 O O . ARG A 1 219 ? 7.115 19.786 -11.631 1.00 91.19 219 ARG A O 1
ATOM 1702 N N . PRO A 1 220 ? 7.308 21.980 -11.226 1.00 90.12 220 PRO A N 1
ATOM 1703 C CA . PRO A 1 220 ? 7.195 22.390 -12.632 1.00 90.12 220 PRO A CA 1
ATOM 1704 C C . PRO A 1 220 ? 8.302 21.824 -13.538 1.00 90.12 220 PRO A C 1
ATOM 1706 O O . PRO A 1 220 ? 8.183 21.855 -14.758 1.00 90.12 220 PRO A O 1
ATOM 1709 N N . ASN A 1 221 ? 9.384 21.314 -12.943 1.00 92.88 221 ASN A N 1
ATOM 1710 C CA . ASN A 1 221 ? 10.511 20.708 -13.647 1.00 92.88 221 ASN A CA 1
ATOM 1711 C C . ASN A 1 221 ? 10.537 19.176 -13.537 1.00 92.88 221 ASN A C 1
ATOM 1713 O O . ASN A 1 221 ? 11.523 18.577 -13.968 1.00 92.88 221 ASN A O 1
ATOM 1717 N N . GLU A 1 222 ? 9.508 18.551 -12.946 1.00 92.56 222 GLU A N 1
ATOM 1718 C CA . GLU A 1 222 ? 9.388 17.093 -12.964 1.00 92.56 222 GLU A CA 1
ATOM 1719 C C . GLU A 1 222 ? 9.333 16.607 -14.412 1.00 92.56 222 GLU A C 1
ATOM 1721 O O . GLU A 1 222 ? 8.611 17.165 -15.231 1.00 92.56 222 GLU A O 1
ATOM 1726 N N . GLN A 1 223 ? 10.146 15.610 -14.739 1.00 93.50 223 GLN A N 1
ATOM 1727 C CA . GLN A 1 223 ? 10.365 15.142 -16.105 1.00 93.50 223 GLN A CA 1
ATOM 1728 C C . GLN A 1 223 ? 10.282 13.622 -16.229 1.00 93.50 223 GLN A C 1
ATOM 1730 O O . GLN A 1 223 ? 10.715 13.076 -17.244 1.00 93.50 223 GLN A O 1
ATOM 1735 N N . GLN A 1 224 ? 9.795 12.944 -15.193 1.00 92.31 224 GLN A N 1
ATOM 1736 C CA . GLN A 1 224 ? 9.464 11.528 -15.204 1.00 92.31 224 GLN A CA 1
ATOM 1737 C C . GLN A 1 224 ? 8.114 11.286 -15.889 1.00 92.31 224 GLN A C 1
ATOM 1739 O O . GLN A 1 224 ? 7.198 12.104 -15.815 1.00 92.31 224 GLN A O 1
ATOM 1744 N N . ALA A 1 225 ? 8.003 10.153 -16.573 1.00 90.44 225 ALA A N 1
ATOM 1745 C CA . ALA A 1 225 ? 6.761 9.665 -17.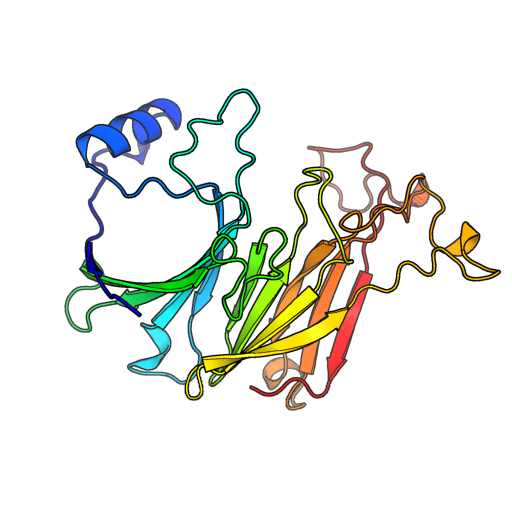151 1.00 90.44 225 ALA A CA 1
ATOM 1746 C C . ALA A 1 225 ? 6.113 8.604 -16.263 1.00 90.44 225 ALA A C 1
ATOM 1748 O O . ALA A 1 225 ? 6.779 7.930 -15.484 1.00 90.44 225 ALA A O 1
ATOM 1749 N N . SER A 1 226 ? 4.819 8.397 -16.475 1.00 91.62 226 SER A N 1
ATOM 1750 C CA . SER A 1 226 ? 4.050 7.293 -15.909 1.00 91.62 226 SER A CA 1
ATOM 1751 C C . SER A 1 226 ? 3.259 6.578 -17.001 1.00 91.62 226 SER A C 1
ATOM 1753 O O . SER A 1 226 ? 3.101 7.076 -18.122 1.00 91.62 226 SER A O 1
ATOM 1755 N N . GLN A 1 227 ? 2.775 5.381 -16.685 1.00 93.06 227 GLN A N 1
ATOM 1756 C CA . GLN A 1 227 ? 1.883 4.620 -17.548 1.00 93.06 227 GLN A CA 1
ATOM 1757 C C . GLN A 1 227 ? 0.645 4.201 -16.765 1.00 93.06 227 GLN A C 1
ATOM 1759 O O . GLN A 1 227 ? 0.742 3.830 -15.602 1.00 93.06 227 GLN A O 1
ATOM 1764 N N . ILE A 1 228 ? -0.509 4.195 -17.428 1.00 96.06 228 ILE A N 1
ATOM 1765 C CA . ILE A 1 228 ? -1.686 3.478 -16.944 1.00 96.06 228 ILE A CA 1
ATOM 1766 C C . ILE A 1 228 ? -1.898 2.278 -17.858 1.00 96.06 228 ILE A C 1
ATOM 1768 O O . ILE A 1 228 ? -2.011 2.429 -19.077 1.00 96.06 228 ILE A O 1
ATOM 1772 N N . VAL A 1 229 ? -1.936 1.087 -17.273 1.00 96.88 229 VAL A N 1
ATOM 1773 C CA . VAL A 1 229 ? -2.227 -0.162 -17.980 1.00 96.88 229 VAL A CA 1
ATOM 1774 C C . VAL A 1 229 ? -3.568 -0.724 -17.529 1.00 96.88 229 VAL A C 1
ATOM 1776 O O . VAL A 1 229 ? -3.998 -0.513 -16.397 1.00 96.88 229 VAL A O 1
ATOM 1779 N N . VAL A 1 230 ? -4.235 -1.451 -18.425 1.00 97.50 230 VAL A N 1
ATOM 1780 C CA . VAL A 1 230 ? -5.431 -2.230 -18.091 1.00 97.50 230 VAL A CA 1
ATOM 1781 C C . VAL A 1 230 ? -5.020 -3.687 -17.974 1.00 97.50 230 VAL A C 1
ATOM 1783 O O . VAL A 1 230 ? -4.509 -4.266 -18.934 1.00 97.50 230 VAL A O 1
ATOM 1786 N N . ILE A 1 231 ? -5.262 -4.277 -16.810 1.00 96.81 231 ILE A N 1
ATOM 1787 C CA . ILE A 1 231 ? -4.978 -5.684 -16.530 1.00 96.81 231 ILE A CA 1
ATOM 1788 C C . ILE A 1 231 ? -6.284 -6.458 -16.375 1.00 96.81 231 ILE A C 1
ATOM 1790 O O . ILE A 1 231 ? -7.289 -5.923 -15.906 1.00 96.81 231 ILE A O 1
ATOM 1794 N N . LYS A 1 232 ? -6.266 -7.723 -16.799 1.00 95.69 232 LYS A N 1
ATOM 1795 C CA . LYS A 1 232 ? -7.394 -8.650 -16.677 1.00 95.69 232 LYS A CA 1
ATOM 1796 C C . LYS A 1 232 ? -6.965 -9.928 -15.971 1.00 95.69 232 LYS A C 1
ATOM 1798 O O . LYS A 1 232 ? -5.849 -10.393 -16.190 1.00 95.69 232 LYS A O 1
ATOM 1803 N N . GLY A 1 233 ? -7.875 -10.522 -15.203 1.00 94.44 233 GLY A N 1
ATOM 1804 C CA . GLY A 1 233 ? -7.704 -11.855 -14.613 1.00 94.44 233 GLY A CA 1
ATOM 1805 C C . GLY A 1 233 ? -7.185 -11.874 -13.173 1.00 94.44 233 GLY A C 1
ATOM 1806 O O . GLY A 1 233 ? -6.852 -12.944 -12.668 1.00 94.44 233 GLY A O 1
ATOM 1807 N N . LEU A 1 234 ? -7.130 -10.722 -12.499 1.00 96.62 234 LEU A N 1
ATOM 1808 C CA . LEU A 1 234 ? -6.937 -10.675 -11.049 1.00 96.62 234 LEU A CA 1
ATOM 1809 C C . LEU A 1 234 ? -8.274 -10.960 -10.347 1.00 96.62 234 LEU A C 1
ATOM 1811 O O . LEU A 1 234 ? -9.264 -10.284 -10.599 1.00 96.62 234 LEU A O 1
ATOM 1815 N N . ALA A 1 235 ? -8.315 -11.958 -9.465 1.00 96.12 235 ALA A N 1
ATOM 1816 C CA . ALA A 1 235 ? -9.554 -12.371 -8.803 1.00 96.12 235 ALA A CA 1
ATOM 1817 C C . ALA A 1 235 ? -10.115 -11.300 -7.839 1.00 96.12 235 ALA A C 1
ATOM 1819 O O . ALA A 1 235 ? -9.362 -10.594 -7.168 1.00 96.12 235 ALA A O 1
ATOM 1820 N N . ARG A 1 236 ? -11.443 -11.211 -7.722 1.00 94.19 236 ARG A N 1
ATOM 1821 C CA . ARG A 1 236 ? -12.147 -10.280 -6.817 1.00 94.19 236 ARG A CA 1
ATOM 1822 C C . ARG A 1 236 ? -12.714 -10.955 -5.570 1.00 94.19 236 ARG A C 1
ATOM 1824 O O . ARG A 1 236 ? -12.999 -12.174 -5.582 1.00 94.19 236 ARG A O 1
#

Foldseek 3Di:
DDKDKAFADDDPPVVVDDPVRVVVVCVVVVPDDFQDWAEKDFADDDDQRRQKMKTWRWADDCDDDPHPVPYHHQTFMKIWGADPPDNRITMIDTLAHCNPLVDQNVLGQTWHYWDHYNFWIWTWHQHPPPPPADFAIFTWIAGPVVRHIDGDDGDDCCCPPPCNCVSQVQDDDDHNQKTWDDWADCCVVVVHPQKIKIKIFSQRAFDPVQACPVVDDPCRRDTGDMDIDIDGDDHD

Radius of gyration: 19.49 Å; chains: 1; bounding box: 44×45×50 Å

Secondary structure (DSSP, 8-state):
--EEEEE----TTGGGS-HHHHHHHHHHTT----SEEEEEEE--SSTTGGGEEEEEEE---SSSTT--S-S-SS-EEEEEEE-SS-TTEEEEEEEEETT-TTSTTTT-S-EEEEEE-SSEEEEEE-----S---SPPEEEEEETTT--EEEEEE----TTSTTHHHH-TTS---TTSSEEEEEEE-HHHHT-TTEEEEEEE-TT-B-GGGTTTT--SSSTT--B--EEEEEE----

pLDDT: mean 94.17, std 5.05, range [70.31, 98.88]